Protein AF-A0A9K3LHH1-F1 (afdb_monomer)

Structure (mmCIF, N/CA/C/O backbone):
data_AF-A0A9K3LHH1-F1
#
_entry.id   AF-A0A9K3LHH1-F1
#
loop_
_atom_site.group_PDB
_atom_site.id
_atom_site.type_symbol
_atom_site.label_atom_id
_atom_site.label_alt_id
_atom_site.label_comp_id
_atom_site.label_asym_id
_atom_site.label_entity_id
_atom_site.label_seq_id
_atom_site.pdbx_PDB_ins_code
_atom_site.Cartn_x
_atom_site.Cartn_y
_atom_site.Cartn_z
_atom_site.occupancy
_atom_site.B_iso_or_equiv
_atom_site.auth_seq_id
_atom_site.auth_comp_id
_atom_site.auth_asym_id
_atom_site.auth_atom_id
_atom_site.pdbx_PDB_model_num
ATOM 1 N N . MET A 1 1 ? -24.740 -32.382 49.258 1.00 34.12 1 MET A N 1
ATOM 2 C CA . MET A 1 1 ? -23.497 -32.294 48.461 1.00 34.12 1 MET A CA 1
ATOM 3 C C . MET A 1 1 ? -23.592 -31.069 47.563 1.00 34.12 1 MET A C 1
ATOM 5 O O . MET A 1 1 ? -24.236 -31.135 46.529 1.00 34.12 1 MET A O 1
ATOM 9 N N . SER A 1 2 ? -23.042 -29.937 48.001 1.00 34.00 2 SER A N 1
ATOM 10 C CA . SER A 1 2 ? -23.038 -28.674 47.251 1.00 34.00 2 SER A CA 1
ATOM 11 C C . SER A 1 2 ? -21.610 -28.423 46.774 1.00 34.00 2 SER A C 1
ATOM 13 O O . SER A 1 2 ? -20.732 -28.138 47.587 1.00 34.00 2 SER A O 1
ATOM 15 N N . LYS A 1 3 ? -21.348 -28.623 45.477 1.00 35.81 3 LYS A N 1
ATOM 16 C CA . LYS A 1 3 ? -20.077 -28.242 44.851 1.00 35.81 3 LYS A CA 1
ATOM 17 C C . LYS A 1 3 ? -20.238 -26.858 44.228 1.00 35.81 3 LYS A C 1
ATOM 19 O O . LYS A 1 3 ? -20.809 -26.705 43.157 1.00 35.81 3 LYS A O 1
ATOM 24 N N . LEU A 1 4 ? -19.778 -25.881 45.002 1.00 36.31 4 LEU A N 1
ATOM 25 C CA . LEU A 1 4 ? -19.003 -24.703 44.614 1.00 36.31 4 LEU A CA 1
ATOM 26 C C . LEU A 1 4 ? -18.898 -24.395 43.105 1.00 36.31 4 LEU A C 1
ATOM 28 O O . LEU A 1 4 ? -18.193 -25.069 42.361 1.00 36.31 4 LEU A O 1
ATOM 32 N N . THR A 1 5 ? -19.557 -23.289 42.748 1.00 43.41 5 THR A N 1
ATOM 33 C CA . THR A 1 5 ? -19.045 -22.140 41.975 1.00 43.41 5 THR A CA 1
ATOM 34 C C . THR A 1 5 ? -18.305 -22.412 40.663 1.00 43.41 5 THR A C 1
ATOM 36 O O . THR A 1 5 ? -17.118 -22.734 40.645 1.00 43.41 5 THR A O 1
ATOM 39 N N . ASN A 1 6 ? -19.002 -22.100 39.566 1.00 42.69 6 ASN A N 1
ATOM 40 C CA . ASN A 1 6 ? -18.440 -21.831 38.246 1.00 42.69 6 ASN A CA 1
ATOM 41 C C . ASN A 1 6 ? -17.373 -20.730 38.337 1.00 42.69 6 ASN A C 1
ATOM 43 O O . ASN A 1 6 ? -17.689 -19.550 38.495 1.00 42.69 6 ASN A O 1
ATOM 47 N N . TRP A 1 7 ? -16.108 -21.123 38.231 1.00 38.81 7 TRP A N 1
ATOM 48 C CA . TRP A 1 7 ? -14.991 -20.206 38.054 1.00 38.81 7 TRP A CA 1
ATOM 49 C C . TRP A 1 7 ? -14.976 -19.779 36.582 1.00 38.81 7 TRP A C 1
ATOM 51 O O . TRP A 1 7 ? -14.472 -20.498 35.721 1.00 38.81 7 TRP A O 1
ATOM 61 N N . LEU A 1 8 ? -15.600 -18.641 36.273 1.00 42.00 8 LEU A N 1
ATOM 62 C CA . LEU A 1 8 ? -15.416 -17.989 34.978 1.00 42.00 8 LEU A CA 1
ATOM 63 C C . LEU A 1 8 ? -13.962 -17.522 34.903 1.00 42.00 8 LEU A C 1
ATOM 65 O O . LEU A 1 8 ? -13.481 -16.814 35.791 1.00 42.00 8 LEU A O 1
ATOM 69 N N . GLY A 1 9 ? -13.249 -17.961 33.867 1.00 38.31 9 GLY A N 1
ATOM 70 C CA . GLY A 1 9 ? -11.864 -17.573 33.650 1.00 38.31 9 GLY A CA 1
ATOM 71 C C . GLY A 1 9 ? -11.742 -16.054 33.544 1.00 38.31 9 GLY A C 1
ATOM 72 O O . GLY A 1 9 ? -12.638 -15.363 33.063 1.00 38.31 9 GLY A O 1
ATOM 73 N N . THR A 1 10 ? -10.598 -15.516 33.956 1.00 45.31 10 THR A N 1
ATOM 74 C CA . THR A 1 10 ? -10.300 -14.073 33.971 1.00 45.31 10 THR A CA 1
ATOM 75 C C . THR A 1 10 ? -10.509 -13.400 32.602 1.00 45.31 10 THR A C 1
ATOM 77 O O . THR A 1 10 ? -10.779 -12.203 32.531 1.00 45.31 10 THR A O 1
ATOM 80 N N . GLY A 1 11 ? -10.439 -14.176 31.511 1.00 45.00 11 GLY A N 1
ATOM 81 C CA . GLY A 1 11 ? -10.719 -13.720 30.147 1.00 45.00 11 GLY A CA 1
ATOM 82 C C . GLY A 1 11 ? -12.204 -13.498 29.824 1.00 45.00 11 GLY A C 1
ATOM 83 O O . GLY A 1 11 ? -12.510 -12.645 28.990 1.00 45.00 11 GLY A O 1
ATOM 84 N N . ASP A 1 12 ? -13.126 -14.194 30.494 1.00 45.50 12 ASP A N 1
ATOM 85 C CA . ASP A 1 12 ? -14.569 -14.062 30.247 1.00 45.50 12 ASP A CA 1
ATOM 86 C C . ASP A 1 12 ? -15.140 -12.802 30.915 1.00 45.50 12 ASP A C 1
ATOM 88 O O . ASP A 1 12 ? -15.986 -12.122 30.336 1.00 45.50 12 ASP A O 1
ATOM 92 N N . TYR A 1 13 ? -14.592 -12.399 32.069 1.00 51.41 13 TYR A N 1
ATOM 93 C CA . TYR A 1 13 ? -14.949 -11.142 32.743 1.00 51.41 13 TYR A CA 1
ATOM 94 C C . TYR A 1 13 ? -14.649 -9.904 31.877 1.00 51.41 13 TYR A C 1
ATOM 96 O O . TYR A 1 13 ? -15.456 -8.976 31.798 1.00 51.41 13 TYR A O 1
ATOM 104 N N . GLN A 1 14 ? -13.512 -9.897 31.170 1.00 54.34 14 GLN A N 1
ATOM 105 C CA . GLN A 1 14 ? -13.131 -8.805 30.262 1.00 54.34 14 GLN A CA 1
ATOM 106 C C . GLN A 1 14 ? -13.960 -8.756 28.970 1.00 54.34 14 GLN A C 1
ATOM 108 O O . GLN A 1 14 ? -14.084 -7.688 28.378 1.00 54.34 14 GLN A O 1
ATOM 113 N N . ARG A 1 15 ? -14.526 -9.882 28.514 1.00 51.25 15 ARG A N 1
ATOM 114 C CA . ARG A 1 15 ? -15.400 -9.916 27.326 1.00 51.25 15 ARG A CA 1
ATOM 115 C C . ARG A 1 15 ? -16.843 -9.523 27.632 1.00 51.25 15 ARG A C 1
ATOM 117 O O . ARG A 1 15 ? -17.506 -8.975 26.758 1.00 51.25 15 ARG A O 1
ATOM 124 N N . LEU A 1 16 ? -17.318 -9.815 28.842 1.00 53.50 16 LEU A N 1
ATOM 125 C CA . LEU A 1 16 ? -18.702 -9.581 29.273 1.00 53.50 16 LEU A CA 1
ATOM 126 C C . LEU A 1 16 ? -18.928 -8.196 29.900 1.00 53.50 16 LEU A C 1
ATOM 128 O O . LEU A 1 16 ? -20.073 -7.787 30.082 1.00 53.50 16 LEU A O 1
ATOM 132 N N . SER A 1 17 ? -17.867 -7.462 30.240 1.00 53.44 17 SER A N 1
ATOM 133 C CA . SER A 1 17 ? -17.992 -6.140 30.854 1.00 53.44 17 SER A CA 1
ATOM 134 C C . SER A 1 17 ? -18.311 -5.060 29.810 1.00 53.44 17 SER A C 1
ATOM 136 O O . SER A 1 17 ? -17.492 -4.714 28.964 1.00 53.44 17 SER A O 1
ATOM 138 N N . LEU A 1 18 ? -19.499 -4.458 29.934 1.00 53.03 18 LEU A N 1
ATOM 139 C CA . LEU A 1 18 ? -19.986 -3.283 29.185 1.00 53.03 18 LEU A CA 1
ATOM 140 C C . LEU A 1 18 ? -19.189 -1.982 29.461 1.00 53.03 18 LEU A C 1
ATOM 142 O O . LEU A 1 18 ? -19.569 -0.906 29.008 1.00 53.03 18 LEU A O 1
ATOM 146 N N . HIS A 1 19 ? -18.067 -2.057 30.179 1.00 54.44 19 HIS A N 1
ATOM 147 C CA . HIS A 1 19 ? -17.250 -0.920 30.616 1.00 54.44 19 HIS A CA 1
ATOM 148 C C . HIS A 1 19 ? -16.225 -0.469 29.569 1.00 54.44 19 HIS A C 1
ATOM 150 O O . HIS A 1 19 ? -15.074 -0.205 29.911 1.00 54.44 19 HIS A O 1
ATOM 156 N N . LYS A 1 20 ? -16.599 -0.371 28.288 1.00 54.72 20 LYS A N 1
ATOM 157 C CA . LYS A 1 20 ? -15.662 0.173 27.285 1.00 54.72 20 LYS A CA 1
ATOM 158 C C . LYS A 1 20 ? -15.265 1.626 27.585 1.00 54.72 20 LYS A C 1
ATOM 160 O O . LYS A 1 20 ? -14.127 2.002 27.311 1.00 54.72 20 LYS A O 1
ATOM 165 N N . ASP A 1 21 ? -16.163 2.374 28.234 1.00 55.84 21 ASP A N 1
ATOM 166 C CA . ASP A 1 21 ? -16.013 3.818 28.452 1.00 55.84 21 ASP A CA 1
ATOM 167 C C . ASP A 1 21 ? -15.997 4.239 29.932 1.00 55.84 21 ASP A C 1
ATOM 169 O O . ASP A 1 21 ? -15.794 5.412 30.237 1.00 55.84 21 ASP A O 1
ATOM 173 N N . THR A 1 22 ? -16.188 3.312 30.882 1.00 61.66 22 THR A N 1
ATOM 174 C CA . THR A 1 22 ? -16.083 3.639 32.314 1.00 61.66 22 THR A CA 1
ATOM 175 C C . THR A 1 22 ? -14.615 3.577 32.743 1.00 61.66 22 THR A C 1
ATOM 177 O O . THR A 1 22 ? -14.007 2.508 32.637 1.00 61.66 22 THR A O 1
ATOM 180 N N . PRO A 1 23 ? -14.020 4.670 33.256 1.00 62.97 23 PRO A N 1
ATOM 181 C CA . PRO A 1 23 ? -12.651 4.638 33.753 1.00 62.97 23 PRO A CA 1
ATOM 182 C C . PRO A 1 23 ? -12.511 3.588 34.856 1.00 62.97 23 PRO A C 1
ATOM 184 O O . PRO A 1 23 ? -13.339 3.525 35.766 1.00 62.97 23 PRO A O 1
ATOM 187 N N . ALA A 1 24 ? -11.448 2.781 34.799 1.00 66.00 24 ALA A N 1
ATOM 188 C CA . ALA A 1 24 ? -11.187 1.785 35.832 1.00 66.00 24 ALA A CA 1
ATOM 189 C C . ALA A 1 24 ? -11.158 2.447 37.229 1.00 66.00 24 ALA A C 1
ATOM 191 O O . ALA A 1 24 ? -10.571 3.533 37.381 1.00 66.00 24 ALA A O 1
ATOM 192 N N . PRO A 1 25 ? -11.764 1.827 38.258 1.00 69.94 25 PRO A N 1
ATOM 193 C CA . PRO A 1 25 ? -11.784 2.387 39.605 1.00 69.94 25 PRO A CA 1
ATOM 194 C C . PRO A 1 25 ? -10.357 2.572 40.140 1.00 69.94 25 PRO A C 1
ATOM 196 O O . PRO A 1 25 ? -9.430 1.848 39.772 1.00 69.94 25 PRO A O 1
ATOM 199 N N . THR A 1 26 ? -10.143 3.604 40.959 1.00 69.00 26 THR A N 1
ATOM 200 C CA . THR A 1 26 ? -8.865 3.775 41.669 1.00 69.00 26 THR A CA 1
ATOM 201 C C . THR A 1 26 ? -8.823 2.737 42.779 1.00 69.00 26 THR A C 1
ATOM 203 O O . THR A 1 26 ? -9.718 2.720 43.617 1.00 69.00 26 THR A O 1
ATOM 206 N N . ILE A 1 27 ? -7.818 1.863 42.770 1.00 75.75 27 ILE A N 1
ATOM 207 C CA . ILE A 1 27 ? -7.609 0.915 43.865 1.00 75.75 27 ILE A CA 1
ATOM 208 C C . ILE A 1 27 ? -6.86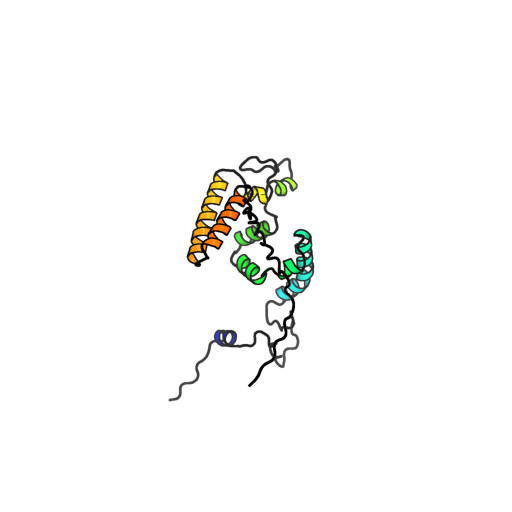2 1.660 44.969 1.00 75.75 27 ILE A C 1
ATOM 210 O O . ILE A 1 27 ? -5.826 2.281 44.717 1.00 75.75 27 ILE A O 1
ATOM 214 N N . GLU A 1 28 ? -7.404 1.612 46.180 1.00 75.44 28 GLU A N 1
ATOM 215 C CA . GLU A 1 28 ? -6.797 2.206 47.365 1.00 75.44 28 GLU A CA 1
ATOM 216 C C . GLU A 1 28 ? -5.417 1.565 47.613 1.00 75.44 28 GLU A C 1
ATOM 218 O O . GLU A 1 28 ? -5.284 0.342 47.628 1.00 75.44 28 GLU A O 1
ATOM 223 N N . GLY A 1 29 ? -4.368 2.390 47.707 1.00 76.69 29 GLY A N 1
ATOM 224 C CA . GLY A 1 29 ? -2.968 1.945 47.813 1.00 76.69 29 GLY A CA 1
ATOM 225 C C . GLY A 1 29 ? -2.118 2.124 46.547 1.00 76.69 29 GLY A C 1
ATOM 226 O O . GLY A 1 29 ? -0.898 1.988 46.615 1.00 76.69 29 GLY A O 1
ATOM 227 N N . ILE A 1 30 ? -2.706 2.485 45.399 1.00 76.81 30 ILE A N 1
ATOM 228 C CA . ILE A 1 30 ? -1.915 2.882 44.225 1.00 76.81 30 ILE A CA 1
ATOM 229 C C . ILE A 1 30 ? -1.579 4.375 44.308 1.00 76.81 30 ILE A C 1
ATOM 231 O O . ILE A 1 30 ? -2.449 5.236 44.207 1.00 76.81 30 ILE A O 1
ATOM 235 N N . HIS A 1 31 ? -0.291 4.683 44.459 1.00 78.88 31 HIS A N 1
ATOM 236 C CA . HIS A 1 31 ? 0.190 6.059 44.616 1.00 78.88 31 HIS A CA 1
ATOM 237 C C . HIS A 1 31 ? 0.357 6.822 43.294 1.00 78.88 31 HIS A C 1
ATOM 239 O O . HIS A 1 31 ? 0.401 8.051 43.299 1.00 78.88 31 HIS A O 1
ATOM 245 N N . CYS A 1 32 ? 0.462 6.129 42.157 1.00 83.38 32 CYS A N 1
ATOM 246 C CA . CYS A 1 32 ? 0.610 6.769 40.853 1.00 83.38 32 CYS A CA 1
ATOM 247 C C . CYS A 1 32 ? -0.088 5.985 39.736 1.00 83.38 32 CYS A C 1
ATOM 249 O O . CYS A 1 32 ? -0.051 4.757 39.682 1.00 83.38 32 CYS A O 1
ATOM 251 N N . HIS A 1 33 ? -0.710 6.718 38.813 1.00 84.75 33 HIS A N 1
ATOM 252 C CA . HIS A 1 33 ? -1.375 6.169 37.636 1.00 84.75 33 HIS A CA 1
ATOM 253 C C . HIS A 1 33 ? -1.013 6.988 36.399 1.00 84.75 33 HIS A C 1
ATOM 255 O O . HIS A 1 33 ? -0.973 8.217 36.458 1.00 84.75 33 HIS A O 1
ATOM 261 N N . LEU A 1 34 ? -0.808 6.315 35.265 1.00 86.25 34 LEU A N 1
ATOM 262 C CA . LEU A 1 34 ? -0.740 6.978 33.966 1.00 86.25 34 LEU A CA 1
ATOM 263 C C . LEU A 1 34 ? -2.149 7.084 33.378 1.00 86.25 34 LEU A C 1
ATOM 265 O O . LEU A 1 34 ? -2.839 6.073 33.234 1.00 86.25 34 LEU A O 1
ATOM 269 N N . ILE A 1 35 ? -2.546 8.299 33.006 1.00 85.81 35 ILE A N 1
ATOM 270 C CA . ILE A 1 35 ? -3.792 8.571 32.286 1.00 85.81 35 ILE A CA 1
ATOM 271 C C . ILE A 1 35 ? -3.436 8.900 30.833 1.00 85.81 35 ILE A C 1
ATOM 273 O O . ILE A 1 35 ? -2.594 9.759 30.580 1.00 85.81 35 ILE A O 1
ATOM 277 N N . TYR A 1 36 ? -4.062 8.208 29.884 1.00 82.94 36 TYR A N 1
ATOM 278 C CA . TYR A 1 36 ? -3.911 8.418 28.443 1.00 82.94 36 TYR A CA 1
ATOM 279 C C . TYR A 1 36 ? -5.302 8.420 27.804 1.00 82.94 36 TYR A C 1
ATOM 281 O O . TYR A 1 36 ? -6.087 7.514 28.070 1.00 82.94 36 TYR A O 1
ATOM 289 N N . ASP A 1 37 ? -5.621 9.454 27.020 1.00 77.81 37 ASP A N 1
ATOM 290 C CA . ASP A 1 37 ? -6.952 9.676 26.424 1.00 77.81 37 ASP A CA 1
ATOM 291 C C . ASP A 1 37 ? -8.112 9.521 27.429 1.00 77.81 37 ASP A C 1
ATOM 293 O O . ASP A 1 37 ? -9.129 8.888 27.167 1.00 77.81 37 ASP A O 1
ATOM 297 N N . GLY A 1 38 ? -7.936 10.076 28.634 1.00 81.50 38 GLY A N 1
ATOM 298 C CA . GLY A 1 38 ? -8.944 10.030 29.701 1.00 81.50 38 GLY A CA 1
ATOM 299 C C . GLY A 1 38 ? -9.094 8.669 30.393 1.00 81.50 38 GLY A C 1
ATOM 300 O O . GLY A 1 38 ? -9.861 8.559 31.348 1.00 81.50 38 GLY A O 1
ATOM 301 N N . GLN A 1 39 ? -8.337 7.649 29.980 1.00 82.00 39 GLN A N 1
ATOM 302 C CA . GLN A 1 39 ? -8.376 6.312 30.568 1.00 82.00 39 GLN A CA 1
ATOM 303 C C . GLN A 1 39 ? -7.102 5.987 31.352 1.00 82.00 39 GLN A C 1
ATOM 305 O O . GLN A 1 39 ? -5.990 6.372 30.986 1.00 82.00 39 GLN A O 1
ATOM 310 N N . LYS A 1 40 ? -7.258 5.243 32.452 1.00 85.31 40 LYS A N 1
ATOM 311 C CA . LYS A 1 40 ? -6.123 4.721 33.220 1.00 85.31 40 LYS A CA 1
ATOM 312 C C . LYS A 1 40 ? -5.487 3.562 32.469 1.00 85.31 40 LYS A C 1
ATOM 314 O O . LYS A 1 40 ? -6.153 2.587 32.129 1.00 85.31 40 LYS A O 1
ATOM 319 N N . VAL A 1 41 ? -4.180 3.646 32.270 1.00 84.94 41 VAL A N 1
ATOM 320 C CA . VAL A 1 41 ? -3.399 2.619 31.587 1.00 84.94 41 VAL A CA 1
ATOM 321 C C . VAL A 1 41 ? -2.669 1.770 32.622 1.00 84.94 41 VAL A C 1
ATOM 323 O O . VAL A 1 41 ? -1.900 2.293 33.420 1.00 84.94 41 VAL A O 1
ATOM 326 N N . ALA A 1 42 ? -2.889 0.453 32.592 1.00 83.75 42 ALA A N 1
ATOM 327 C CA . ALA A 1 42 ? -2.236 -0.494 33.504 1.00 83.75 42 ALA A CA 1
ATOM 328 C C . ALA A 1 42 ? -0.943 -1.114 32.934 1.00 83.75 42 ALA A C 1
ATOM 330 O O . ALA A 1 42 ? -0.183 -1.754 33.657 1.00 83.75 42 ALA A O 1
ATOM 331 N N . SER A 1 43 ? -0.682 -0.979 31.628 1.00 83.56 43 SER A N 1
ATOM 332 C CA . SER A 1 43 ? 0.466 -1.614 30.966 1.00 83.56 43 SER A CA 1
ATOM 333 C C . SER A 1 43 ? 0.952 -0.823 29.750 1.00 83.56 43 SER A C 1
ATOM 335 O O . SER A 1 43 ? 0.309 0.117 29.304 1.00 83.56 43 SER A O 1
ATOM 337 N N . LYS A 1 44 ? 2.110 -1.190 29.183 1.00 86.44 44 LYS A N 1
ATOM 338 C CA . LYS A 1 44 ? 2.672 -0.546 27.975 1.00 86.44 44 LYS A CA 1
ATOM 339 C C . LYS A 1 44 ? 2.891 0.974 28.112 1.00 86.44 44 LYS A C 1
ATOM 341 O O . LYS A 1 44 ? 2.932 1.676 27.105 1.00 86.44 44 LYS A O 1
ATOM 346 N N . HIS A 1 45 ? 3.130 1.473 29.329 1.00 90.00 45 HIS A N 1
ATOM 347 C CA . HIS A 1 45 ? 3.351 2.895 29.639 1.00 90.00 45 HIS A CA 1
ATOM 348 C C . HIS A 1 45 ? 4.304 3.595 28.656 1.00 90.00 45 HIS A C 1
ATOM 350 O O . HIS A 1 45 ? 3.994 4.652 28.117 1.00 90.00 45 HIS A O 1
ATOM 356 N N . ARG A 1 46 ? 5.441 2.959 28.336 1.00 91.19 46 ARG A N 1
ATOM 357 C CA . ARG A 1 46 ? 6.436 3.497 27.394 1.00 91.19 46 ARG A CA 1
ATOM 358 C C . ARG A 1 46 ? 5.872 3.729 25.989 1.00 91.19 46 ARG A C 1
ATOM 360 O O . ARG A 1 46 ? 6.270 4.692 25.341 1.00 91.19 46 ARG A O 1
ATOM 367 N N . LYS A 1 47 ? 4.984 2.851 25.510 1.00 88.12 47 LYS A N 1
ATOM 368 C CA . LYS A 1 47 ? 4.310 3.012 24.215 1.00 88.12 47 LYS A CA 1
ATOM 369 C C . LYS A 1 47 ? 3.363 4.207 24.272 1.00 88.12 47 LYS A C 1
ATOM 371 O O . LYS A 1 47 ? 3.532 5.108 23.469 1.00 88.12 47 LYS A O 1
ATOM 376 N N . HIS A 1 48 ? 2.486 4.272 25.274 1.00 88.62 48 HIS A N 1
ATOM 377 C CA . HIS A 1 48 ? 1.553 5.394 25.434 1.00 88.62 48 HIS A CA 1
ATOM 378 C C . HIS A 1 48 ? 2.265 6.749 25.528 1.00 88.62 48 HIS A C 1
ATOM 380 O O . HIS A 1 48 ? 1.863 7.693 24.859 1.00 88.62 48 HIS A O 1
ATOM 386 N N . ILE A 1 49 ? 3.366 6.838 26.282 1.00 90.62 49 ILE A N 1
ATOM 387 C CA . ILE A 1 49 ? 4.160 8.073 26.391 1.00 90.62 49 ILE A CA 1
ATOM 388 C C . ILE A 1 49 ? 4.751 8.476 25.032 1.00 90.62 49 ILE A C 1
ATOM 390 O O . ILE A 1 49 ? 4.674 9.641 24.644 1.00 90.62 49 ILE A O 1
ATOM 394 N N . ARG A 1 50 ? 5.342 7.526 24.296 1.00 90.44 50 ARG A N 1
ATOM 395 C CA . ARG A 1 50 ? 5.920 7.791 22.967 1.00 90.44 50 ARG A CA 1
ATOM 396 C C . ARG A 1 50 ? 4.855 8.201 21.962 1.00 90.44 50 ARG A C 1
ATOM 398 O O . ARG A 1 50 ? 5.046 9.186 21.256 1.00 90.44 50 ARG A O 1
ATOM 405 N N . ASP A 1 51 ? 3.753 7.461 21.927 1.00 87.12 51 ASP A N 1
ATOM 406 C CA . ASP A 1 51 ? 2.640 7.727 21.030 1.00 87.12 51 ASP A CA 1
ATOM 407 C C . ASP A 1 51 ? 2.085 9.122 21.335 1.00 87.12 51 ASP A C 1
ATOM 409 O O . ASP A 1 51 ? 2.026 9.953 20.436 1.00 87.12 51 ASP A O 1
ATOM 413 N N . HIS A 1 52 ? 1.802 9.451 22.599 1.00 87.25 52 HIS A N 1
ATOM 414 C CA . HIS A 1 52 ? 1.312 10.780 22.980 1.00 87.25 52 HIS A CA 1
ATOM 415 C C . HIS A 1 52 ? 2.259 11.906 22.544 1.00 87.25 52 HIS A C 1
ATOM 417 O O . HIS A 1 52 ? 1.825 12.889 21.945 1.00 87.25 52 HIS A O 1
ATOM 423 N N . ARG A 1 53 ? 3.565 11.738 22.793 1.00 90.19 53 ARG A N 1
ATOM 424 C CA . ARG A 1 53 ? 4.577 12.744 22.453 1.00 90.19 53 ARG A CA 1
ATOM 425 C C . ARG A 1 53 ? 4.662 13.001 20.949 1.00 90.19 53 ARG A C 1
ATOM 427 O O . ARG A 1 53 ? 4.769 14.151 20.543 1.00 90.19 53 ARG A O 1
ATOM 434 N N . HIS A 1 54 ? 4.633 11.951 20.130 1.00 89.50 54 HIS A N 1
ATOM 435 C CA . HIS A 1 54 ? 4.945 12.060 18.701 1.00 89.50 54 HIS A CA 1
ATOM 436 C C . HIS A 1 54 ? 3.716 12.100 17.788 1.00 89.50 54 HIS A C 1
ATOM 438 O O . HIS A 1 54 ? 3.831 12.528 16.642 1.00 89.50 54 HIS A O 1
ATOM 444 N N . THR A 1 55 ? 2.532 11.700 18.261 1.00 88.25 55 THR A N 1
ATOM 445 C CA . THR A 1 55 ? 1.337 11.573 17.406 1.00 88.25 55 THR A CA 1
ATOM 446 C C . THR A 1 55 ? 0.956 12.893 16.743 1.00 88.25 55 THR A C 1
ATOM 448 O O . THR A 1 55 ? 0.639 12.907 15.556 1.00 88.25 55 THR A O 1
ATOM 451 N N . LYS A 1 56 ? 1.003 14.017 17.470 1.00 90.00 56 LYS A N 1
ATOM 452 C CA . LYS A 1 56 ? 0.631 15.330 16.916 1.00 90.00 56 LYS A CA 1
ATOM 453 C C . LYS A 1 56 ? 1.568 15.756 15.781 1.00 90.00 56 LYS A C 1
ATOM 455 O O . LYS A 1 56 ? 1.104 16.180 14.720 1.00 90.00 56 LYS A O 1
ATOM 460 N N . GLU A 1 57 ? 2.872 15.618 15.994 1.00 92.88 57 GLU A N 1
ATOM 461 C CA . GLU A 1 57 ? 3.901 15.947 15.003 1.00 92.88 57 GLU A CA 1
ATOM 462 C C . GLU A 1 57 ? 3.798 15.022 13.787 1.00 92.88 57 GLU A C 1
ATOM 464 O O . GLU A 1 57 ? 3.775 15.492 12.651 1.00 92.88 57 GLU A O 1
ATOM 469 N N . LEU A 1 58 ? 3.628 13.716 14.018 1.00 90.50 58 LEU A N 1
ATOM 470 C CA . LEU A 1 58 ? 3.499 12.721 12.959 1.00 90.50 58 LEU A CA 1
ATOM 471 C C . LEU A 1 58 ? 2.255 12.958 12.093 1.00 90.50 58 LEU A C 1
ATOM 473 O O . LEU A 1 58 ? 2.359 12.961 10.868 1.00 90.50 58 LEU A O 1
ATOM 477 N N . LYS A 1 59 ? 1.091 13.215 12.706 1.00 91.50 59 LYS A N 1
ATOM 478 C CA . LYS A 1 59 ? -0.140 13.562 11.975 1.00 91.50 59 LYS A CA 1
ATOM 479 C C . LYS A 1 59 ? 0.060 14.817 11.127 1.00 91.50 59 LYS A C 1
ATOM 481 O O . LYS A 1 59 ? -0.365 14.857 9.977 1.00 91.50 59 LYS A O 1
ATOM 486 N N . THR A 1 60 ? 0.732 15.829 11.675 1.00 93.62 60 THR A N 1
ATOM 487 C CA . THR A 1 60 ? 1.035 17.074 10.952 1.00 93.62 60 THR A CA 1
ATOM 488 C C . THR A 1 60 ? 1.928 16.806 9.741 1.00 93.62 60 THR A C 1
ATOM 490 O O . THR A 1 60 ? 1.596 17.228 8.636 1.00 93.62 60 THR A O 1
ATOM 493 N N . TYR A 1 61 ? 3.003 16.037 9.924 1.00 92.75 61 TYR A N 1
ATOM 494 C CA . TYR A 1 61 ? 3.904 15.647 8.842 1.00 92.75 61 TYR A CA 1
ATOM 495 C C . TYR A 1 61 ? 3.190 14.855 7.739 1.00 92.75 61 TYR A C 1
ATOM 497 O O . TYR A 1 61 ? 3.358 15.159 6.558 1.00 92.75 61 TYR A O 1
ATOM 505 N N . ILE A 1 62 ? 2.367 13.862 8.100 1.00 91.00 62 ILE A N 1
ATOM 506 C CA . ILE A 1 62 ? 1.638 13.044 7.119 1.00 91.00 62 ILE A CA 1
ATOM 507 C C . ILE A 1 62 ? 0.684 13.919 6.305 1.00 91.00 62 ILE A C 1
ATOM 509 O O . ILE A 1 62 ? 0.706 13.832 5.079 1.00 91.00 62 ILE A O 1
ATOM 513 N N . LYS A 1 63 ? -0.091 14.801 6.950 1.00 93.06 63 LYS A N 1
ATOM 514 C CA . LYS A 1 63 ? -0.995 15.733 6.254 1.00 93.06 63 LYS A CA 1
ATOM 515 C C . LYS A 1 63 ? -0.243 16.653 5.295 1.00 93.06 63 LYS A C 1
ATOM 517 O O . LYS A 1 63 ? -0.644 16.783 4.147 1.00 93.06 63 LYS A O 1
ATOM 522 N N . GLN A 1 64 ? 0.885 17.223 5.724 1.00 93.56 64 GLN A N 1
ATOM 523 C CA . GLN A 1 64 ? 1.717 18.074 4.866 1.00 93.56 64 GLN A CA 1
ATOM 524 C C . GLN A 1 64 ? 2.267 17.312 3.655 1.00 93.56 64 GLN A C 1
ATOM 526 O O . GLN A 1 64 ? 2.208 17.804 2.532 1.00 93.56 64 GLN A O 1
ATOM 531 N N . LYS A 1 65 ? 2.772 16.092 3.867 1.00 90.69 65 LYS A N 1
ATOM 532 C CA . LYS A 1 65 ? 3.351 15.264 2.803 1.00 90.69 65 LYS A CA 1
ATOM 533 C C . LYS A 1 65 ? 2.311 14.782 1.790 1.00 90.69 65 LYS A C 1
ATOM 535 O O . LYS A 1 65 ? 2.614 14.695 0.607 1.00 90.69 65 LYS A O 1
ATOM 540 N N . THR A 1 66 ? 1.120 14.425 2.263 1.00 89.69 66 THR A N 1
ATOM 541 C CA . THR A 1 66 ? 0.026 13.884 1.436 1.00 89.69 66 THR A CA 1
ATOM 542 C C . THR A 1 66 ? -0.907 14.963 0.892 1.00 89.69 66 THR A C 1
ATOM 544 O O . THR A 1 66 ? -1.744 14.656 0.053 1.00 89.69 66 THR A O 1
ATOM 547 N N . GLN A 1 67 ? -0.763 16.209 1.357 1.00 93.94 67 GLN A N 1
ATOM 548 C CA . GLN A 1 67 ? -1.648 17.337 1.045 1.00 93.94 67 GLN A CA 1
ATOM 549 C C . GLN A 1 67 ? -3.118 17.079 1.425 1.00 93.94 67 GLN A C 1
ATOM 551 O O . GLN A 1 67 ? -4.036 17.652 0.843 1.00 93.94 67 GLN A O 1
ATOM 556 N N . MET A 1 68 ? -3.356 16.218 2.419 1.00 92.12 68 MET A N 1
ATOM 557 C CA . MET A 1 68 ? -4.701 15.895 2.890 1.00 92.12 68 MET A CA 1
ATOM 558 C C . MET A 1 68 ? -5.257 16.982 3.812 1.00 92.12 68 MET A C 1
ATOM 560 O O . MET A 1 68 ? -4.552 17.502 4.682 1.00 92.12 68 MET A O 1
ATOM 564 N N . SER A 1 69 ? -6.549 17.280 3.659 1.00 95.38 69 SER A N 1
ATOM 565 C CA . SER A 1 69 ? -7.290 18.128 4.595 1.00 95.38 69 SER A CA 1
ATOM 566 C C . SER A 1 69 ? -7.523 17.411 5.930 1.00 95.38 69 SER A C 1
ATOM 568 O O . SER A 1 69 ? -7.446 16.183 6.012 1.00 95.38 69 SER A O 1
ATOM 570 N N . GLU A 1 70 ? -7.846 18.165 6.986 1.00 93.50 70 GLU A N 1
ATOM 571 C CA . GLU A 1 70 ? -8.189 17.567 8.286 1.00 93.50 70 GLU A CA 1
ATOM 572 C C . GLU A 1 70 ? -9.390 16.626 8.171 1.00 93.50 70 GLU A C 1
ATOM 574 O O . GLU A 1 70 ? -9.369 15.536 8.733 1.00 93.50 70 GLU A O 1
ATOM 579 N N . ALA A 1 71 ? -10.403 17.028 7.397 1.00 94.88 71 ALA A N 1
ATOM 580 C CA . ALA A 1 71 ? -11.603 16.233 7.173 1.00 94.88 71 ALA A CA 1
ATOM 581 C C . ALA A 1 71 ? -11.272 14.905 6.480 1.00 94.88 71 ALA A C 1
ATOM 583 O O . ALA A 1 71 ? -11.659 13.852 6.971 1.00 94.88 71 ALA A O 1
ATOM 584 N N . ALA A 1 72 ? -10.479 14.941 5.403 1.00 94.69 72 ALA A N 1
ATOM 585 C CA . ALA A 1 72 ? -10.065 13.727 4.702 1.00 94.69 72 ALA A CA 1
ATOM 586 C C . ALA A 1 72 ? -9.189 12.822 5.583 1.00 94.69 72 ALA A C 1
ATOM 588 O O . ALA A 1 72 ? -9.274 11.602 5.503 1.00 94.69 72 ALA A O 1
ATOM 589 N N . PHE A 1 73 ? -8.344 13.404 6.439 1.00 93.75 73 PHE A N 1
ATOM 590 C CA . PHE A 1 73 ? -7.520 12.633 7.369 1.00 93.75 73 PHE A CA 1
ATOM 591 C C . PHE A 1 73 ? -8.353 11.978 8.481 1.00 93.75 73 PHE A C 1
ATOM 593 O O . PHE A 1 73 ? -8.037 10.866 8.902 1.00 93.75 73 PHE A O 1
ATOM 600 N N . ALA A 1 74 ? -9.394 12.657 8.969 1.00 92.88 74 ALA A N 1
ATOM 601 C CA . ALA A 1 74 ? -10.301 12.141 9.992 1.00 92.88 74 ALA A CA 1
ATOM 602 C C . ALA A 1 74 ? -11.258 11.061 9.457 1.00 92.88 74 ALA A C 1
ATOM 604 O O . ALA A 1 74 ? -11.658 10.190 10.221 1.00 92.88 74 ALA A O 1
ATOM 605 N N . ASP A 1 75 ? -11.584 11.107 8.163 1.00 95.56 75 ASP A N 1
ATOM 606 C CA . ASP A 1 75 ? -12.450 10.134 7.484 1.00 95.56 75 ASP A CA 1
ATOM 607 C C . ASP A 1 75 ? -11.785 8.757 7.292 1.00 95.56 75 ASP A C 1
ATOM 609 O O . ASP A 1 75 ? -12.453 7.737 7.135 1.00 95.56 75 ASP A O 1
ATOM 613 N N . ILE A 1 76 ? -10.450 8.691 7.356 1.00 92.25 76 ILE A N 1
ATOM 614 C CA . ILE A 1 76 ? -9.725 7.420 7.269 1.00 92.25 76 ILE A CA 1
ATOM 615 C C . ILE A 1 76 ? -9.955 6.587 8.537 1.00 92.25 76 ILE A C 1
ATOM 617 O O . ILE A 1 76 ? -9.623 7.003 9.650 1.00 92.25 76 ILE A O 1
ATOM 621 N N . ASP A 1 77 ? -10.383 5.335 8.355 1.00 94.44 77 ASP A N 1
ATOM 622 C CA . ASP A 1 77 ? -10.377 4.325 9.416 1.00 94.44 77 ASP A CA 1
ATOM 623 C C . ASP A 1 77 ? -8.943 3.852 9.728 1.00 94.44 77 ASP A C 1
ATOM 625 O O . ASP A 1 77 ? -8.455 2.805 9.278 1.00 94.44 77 ASP A O 1
ATOM 629 N N . TRP A 1 78 ? -8.250 4.650 10.543 1.00 89.06 78 TRP A N 1
ATOM 630 C CA . TRP A 1 78 ? -6.896 4.360 11.011 1.00 89.06 78 TRP A CA 1
ATOM 631 C C . TRP A 1 78 ? -6.807 3.068 11.821 1.00 89.06 78 TRP A C 1
ATOM 633 O O . TRP A 1 78 ? -5.748 2.438 11.835 1.00 89.06 78 TRP A O 1
ATOM 643 N N . GLN A 1 79 ? -7.893 2.650 12.477 1.00 89.81 79 GLN A N 1
ATOM 644 C CA . GLN A 1 79 ? -7.897 1.439 13.289 1.00 89.81 79 GLN A CA 1
ATOM 645 C C . GLN A 1 79 ? -7.866 0.192 12.400 1.00 89.81 79 GLN A C 1
ATOM 647 O O . GLN A 1 79 ? -7.089 -0.734 12.652 1.00 89.81 79 GLN A O 1
ATOM 652 N N . SER A 1 80 ? -8.671 0.168 11.338 1.00 92.75 80 SER A N 1
ATOM 653 C CA . SER A 1 80 ? -8.634 -0.906 10.341 1.00 92.75 80 SER A CA 1
ATOM 654 C C . SER A 1 80 ? -7.317 -0.919 9.569 1.00 92.75 80 SER A C 1
ATOM 656 O O . SER A 1 80 ? -6.754 -1.994 9.333 1.00 92.75 80 SER A O 1
ATOM 658 N N . HIS A 1 81 ? -6.771 0.258 9.251 1.00 91.88 81 HIS A N 1
ATOM 659 C CA . HIS A 1 81 ? -5.440 0.375 8.659 1.00 91.88 81 HIS A CA 1
ATOM 660 C C . HIS A 1 81 ? -4.353 -0.212 9.578 1.00 91.88 81 HIS A C 1
ATOM 662 O O . HIS A 1 81 ? -3.579 -1.066 9.145 1.00 91.88 81 HIS A O 1
ATOM 668 N N . GLU A 1 82 ? -4.315 0.180 10.858 1.00 91.00 82 GLU A N 1
ATOM 669 C CA . GLU A 1 82 ? -3.355 -0.341 11.842 1.00 91.00 82 GLU A CA 1
ATOM 670 C C . GLU A 1 82 ? -3.442 -1.866 11.952 1.00 91.00 82 GLU A C 1
ATOM 672 O O . GLU A 1 82 ? -2.419 -2.551 11.895 1.00 91.00 82 GLU A O 1
ATOM 677 N N . ARG A 1 83 ? -4.656 -2.415 12.081 1.00 92.81 83 ARG A N 1
ATOM 678 C CA . ARG A 1 83 ? -4.861 -3.868 12.153 1.00 92.81 83 ARG A CA 1
ATOM 679 C C . ARG A 1 83 ? -4.303 -4.563 10.920 1.00 92.81 83 ARG A C 1
ATOM 681 O O . ARG A 1 83 ? -3.587 -5.546 11.071 1.00 92.81 83 ARG A O 1
ATOM 688 N N . SER A 1 84 ? -4.588 -4.031 9.734 1.00 92.62 84 SER A N 1
ATOM 689 C CA . SER A 1 84 ? -4.154 -4.606 8.459 1.00 92.62 84 SER A CA 1
ATOM 690 C C . SER A 1 84 ? -2.632 -4.595 8.313 1.00 92.62 84 SER A C 1
ATOM 692 O O . SER A 1 84 ? -2.041 -5.610 7.948 1.00 92.62 84 SER A O 1
ATOM 694 N N . VAL A 1 85 ? -1.977 -3.485 8.668 1.00 93.12 85 VAL A N 1
ATOM 695 C CA . VAL A 1 85 ? -0.509 -3.378 8.660 1.00 93.12 85 VAL A CA 1
ATOM 696 C C . VAL A 1 85 ? 0.116 -4.340 9.673 1.00 93.12 85 VAL A C 1
ATOM 698 O O . VAL A 1 85 ? 1.082 -5.032 9.356 1.00 93.12 85 VAL A O 1
ATOM 701 N N . ASN A 1 86 ? -0.469 -4.451 10.867 1.00 91.19 86 ASN A N 1
ATOM 702 C CA . ASN A 1 86 ? 0.048 -5.287 11.950 1.00 91.19 86 ASN A CA 1
ATOM 703 C C . ASN A 1 86 ? -0.094 -6.802 11.710 1.00 91.19 86 ASN A C 1
ATOM 705 O O . ASN A 1 86 ? 0.480 -7.580 12.483 1.00 91.19 86 ASN A O 1
ATOM 709 N N . ILE A 1 87 ? -0.829 -7.239 10.678 1.00 94.56 87 ILE A N 1
ATOM 710 C CA . ILE A 1 87 ? -0.863 -8.651 10.250 1.00 94.56 87 ILE A CA 1
ATOM 711 C C . ILE A 1 87 ? 0.533 -9.094 9.804 1.00 94.56 87 ILE A C 1
ATOM 713 O O . ILE A 1 87 ? 0.968 -10.201 10.125 1.00 94.56 87 ILE A O 1
ATOM 717 N N . PHE A 1 88 ? 1.260 -8.220 9.110 1.00 93.56 88 PHE A N 1
ATOM 718 C CA . PHE A 1 88 ? 2.601 -8.510 8.625 1.00 93.56 88 PHE A CA 1
ATOM 719 C C . PHE A 1 88 ? 3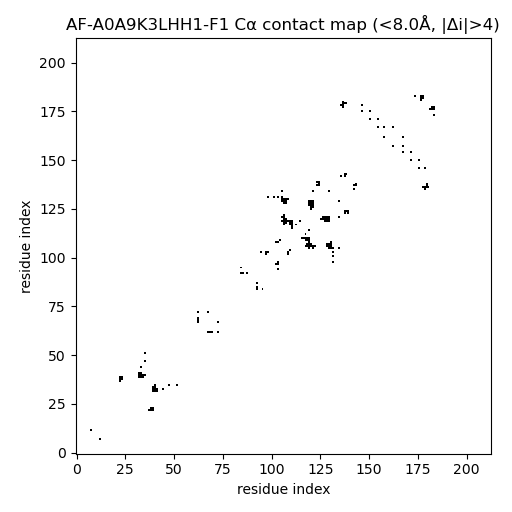.618 -8.440 9.768 1.00 93.56 88 PHE A C 1
ATOM 721 O O . PHE A 1 88 ? 3.545 -7.569 10.636 1.00 93.56 88 PHE A O 1
ATOM 728 N N . LYS A 1 89 ? 4.588 -9.358 9.760 1.00 92.44 89 LYS A N 1
ATOM 729 C CA . LYS A 1 89 ? 5.710 -9.402 10.710 1.00 92.44 89 LYS A CA 1
ATOM 730 C C . LYS A 1 89 ? 7.032 -9.218 9.973 1.00 92.44 89 LYS A C 1
ATOM 732 O O . LYS A 1 89 ? 7.087 -9.410 8.762 1.00 92.44 89 LYS A O 1
ATOM 737 N N . ASP A 1 90 ? 8.067 -8.812 10.701 1.00 93.25 90 ASP A N 1
ATOM 738 C CA . ASP A 1 90 ? 9.459 -8.756 10.238 1.00 93.25 90 ASP A CA 1
ATOM 739 C C . ASP A 1 90 ? 9.658 -8.031 8.890 1.00 93.25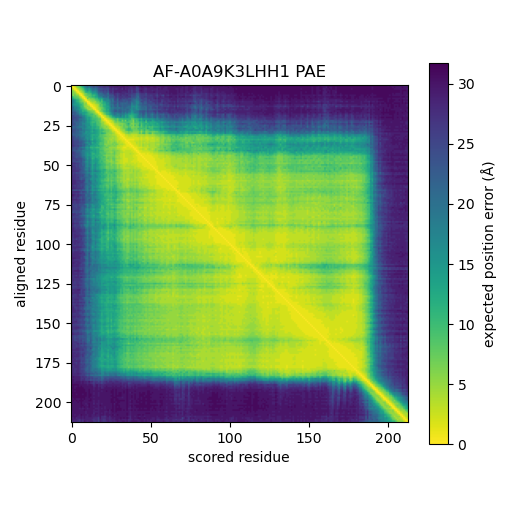 90 ASP A C 1
ATOM 741 O O . ASP A 1 90 ? 9.276 -6.868 8.729 1.00 93.25 90 ASP A O 1
ATOM 745 N N . GLY A 1 91 ? 10.277 -8.708 7.918 1.00 93.44 91 GLY A N 1
ATOM 746 C CA . GLY A 1 91 ? 10.606 -8.172 6.597 1.00 93.44 91 GLY A CA 1
ATOM 747 C C . GLY A 1 91 ? 9.396 -7.614 5.838 1.00 93.44 91 GLY A C 1
ATOM 748 O O . GLY A 1 91 ? 9.443 -6.446 5.447 1.00 93.44 91 GLY A O 1
ATOM 749 N N . PRO A 1 92 ? 8.303 -8.382 5.657 1.00 93.81 92 PRO A N 1
ATOM 750 C CA . PRO A 1 92 ? 7.075 -7.896 5.023 1.00 93.81 92 PRO A CA 1
ATOM 751 C C . PRO A 1 92 ? 6.511 -6.614 5.642 1.00 93.81 92 PRO A C 1
ATOM 753 O O . PRO A 1 92 ? 6.087 -5.719 4.914 1.00 93.81 92 PRO A O 1
ATOM 756 N N . HIS A 1 93 ? 6.559 -6.484 6.970 1.00 93.81 93 HIS A N 1
ATOM 757 C CA . HIS A 1 93 ? 6.113 -5.269 7.652 1.00 93.81 93 HIS A CA 1
ATOM 758 C C . HIS A 1 93 ? 6.998 -4.063 7.301 1.00 93.81 93 HIS A C 1
ATOM 760 O O . HIS A 1 93 ? 6.497 -2.991 6.963 1.00 93.81 93 HIS A O 1
ATOM 766 N N . ILE A 1 94 ? 8.325 -4.241 7.308 1.00 94.44 94 ILE A N 1
ATOM 767 C CA . ILE A 1 94 ? 9.276 -3.189 6.916 1.00 94.44 94 ILE A CA 1
ATOM 768 C C . ILE A 1 94 ? 9.078 -2.795 5.448 1.00 94.44 94 ILE A C 1
ATOM 770 O O . ILE A 1 94 ? 9.093 -1.606 5.126 1.00 94.44 94 ILE A O 1
ATOM 774 N N . PHE A 1 95 ? 8.895 -3.775 4.562 1.00 94.31 95 PHE A N 1
ATOM 775 C CA . PHE A 1 95 ? 8.623 -3.529 3.149 1.00 94.31 95 PHE A CA 1
ATOM 776 C C . PHE A 1 95 ? 7.340 -2.716 2.969 1.00 94.31 95 PHE A C 1
ATOM 778 O O . PHE A 1 95 ? 7.373 -1.690 2.294 1.00 94.31 95 PHE A O 1
ATOM 785 N N . LEU A 1 96 ? 6.246 -3.120 3.623 1.00 94.38 96 LEU A N 1
ATOM 786 C CA . LEU A 1 96 ? 4.963 -2.428 3.551 1.00 94.38 96 LEU A CA 1
ATOM 787 C C . LEU A 1 96 ? 5.073 -0.977 4.030 1.00 94.38 96 LEU A C 1
ATOM 789 O O . LEU A 1 96 ? 4.604 -0.075 3.346 1.00 94.38 96 LEU A O 1
ATOM 793 N N . LEU A 1 97 ? 5.746 -0.725 5.155 1.00 93.31 97 LEU A N 1
ATOM 794 C CA . LEU A 1 97 ? 5.951 0.640 5.648 1.00 93.31 97 LEU A CA 1
ATOM 795 C C . LEU A 1 97 ? 6.789 1.488 4.683 1.00 93.31 97 LEU A C 1
ATOM 797 O O . LEU A 1 97 ? 6.447 2.641 4.412 1.00 93.31 97 LEU A O 1
ATOM 801 N N . LYS A 1 98 ? 7.869 0.924 4.126 1.00 93.12 98 LYS A N 1
ATOM 802 C CA . LYS A 1 98 ? 8.667 1.609 3.099 1.00 93.12 98 LYS A CA 1
ATOM 803 C C . LYS A 1 98 ? 7.833 1.897 1.857 1.00 93.12 98 LYS A C 1
ATOM 805 O O . LYS A 1 98 ? 7.945 2.982 1.300 1.00 93.12 98 LYS A O 1
ATOM 810 N N . PHE A 1 99 ? 6.982 0.963 1.451 1.00 92.50 99 PHE A N 1
ATOM 811 C CA . PHE A 1 99 ? 6.078 1.129 0.325 1.00 92.50 99 PHE A CA 1
ATOM 812 C C . PHE A 1 99 ? 5.065 2.254 0.561 1.00 92.50 99 PHE A C 1
ATOM 814 O O . PHE A 1 99 ? 5.061 3.226 -0.193 1.00 92.50 99 PHE A O 1
ATOM 821 N N . LEU A 1 100 ? 4.295 2.191 1.652 1.00 90.19 100 LEU A N 1
ATOM 822 C CA . LEU A 1 100 ? 3.264 3.179 1.994 1.00 90.19 100 LEU A CA 1
ATOM 823 C C . LEU A 1 100 ? 3.820 4.602 2.114 1.00 90.19 100 LEU A C 1
ATOM 825 O O . LEU A 1 100 ? 3.152 5.571 1.765 1.00 90.19 100 LEU A O 1
ATOM 829 N N . HIS A 1 101 ? 5.058 4.748 2.588 1.00 88.50 101 HIS A N 1
ATOM 830 C CA . HIS A 1 101 ? 5.685 6.058 2.738 1.00 88.50 101 HIS A CA 1
ATOM 831 C C . HIS A 1 101 ? 6.530 6.497 1.533 1.00 88.50 101 HIS A C 1
ATOM 833 O O . HIS A 1 101 ? 7.093 7.596 1.579 1.00 88.50 101 HIS A O 1
ATOM 839 N N . GLY A 1 102 ? 6.601 5.706 0.456 1.00 88.88 102 GLY A N 1
ATOM 840 C CA . GLY A 1 102 ? 7.352 6.040 -0.760 1.00 88.88 102 GLY A CA 1
ATOM 841 C C . GLY A 1 102 ? 8.873 6.006 -0.574 1.00 88.88 102 GLY A C 1
ATOM 842 O O . GLY A 1 102 ? 9.587 6.828 -1.136 1.00 88.88 102 GLY A O 1
ATOM 843 N N . TRP A 1 103 ? 9.354 5.108 0.283 1.00 91.75 103 TRP A N 1
ATOM 844 C CA . TRP A 1 103 ? 10.757 4.903 0.666 1.00 91.75 103 TRP A CA 1
ATOM 845 C C . TRP A 1 103 ? 11.299 3.561 0.155 1.00 91.75 103 TRP A C 1
ATOM 847 O O . TRP A 1 103 ? 12.267 3.018 0.697 1.00 91.75 103 TRP A O 1
ATOM 857 N N . LEU A 1 104 ? 10.660 2.982 -0.865 1.00 94.19 104 LEU A N 1
ATOM 858 C CA . LEU A 1 104 ? 11.225 1.818 -1.533 1.00 94.19 104 LEU A CA 1
ATOM 859 C C . LEU A 1 104 ? 12.585 2.174 -2.146 1.00 94.19 104 LEU A C 1
ATOM 861 O O . LEU A 1 104 ? 12.745 3.283 -2.659 1.00 94.19 104 LEU A O 1
ATOM 865 N N . PRO A 1 105 ? 13.555 1.245 -2.127 1.00 93.19 105 PRO A N 1
ATOM 866 C CA . PRO A 1 105 ? 14.858 1.433 -2.754 1.00 93.19 105 PRO A CA 1
ATOM 867 C C . PRO A 1 105 ? 14.753 1.295 -4.285 1.00 93.19 105 PRO A C 1
ATOM 869 O O . PRO A 1 105 ? 15.369 0.417 -4.876 1.00 93.19 105 PRO A O 1
ATOM 872 N N . VAL A 1 106 ? 13.945 2.150 -4.913 1.00 95.56 106 VAL A N 1
ATOM 873 C CA . VAL A 1 106 ? 13.828 2.295 -6.373 1.00 95.56 106 VAL A CA 1
ATOM 874 C C . VAL A 1 106 ? 14.983 3.134 -6.921 1.00 95.56 106 VAL A C 1
ATOM 876 O O . VAL A 1 106 ? 15.568 3.927 -6.174 1.00 95.56 106 VAL A O 1
ATOM 879 N N . GLY A 1 107 ? 15.299 3.011 -8.212 1.00 95.12 107 GLY A N 1
ATOM 880 C CA . GLY A 1 107 ? 16.430 3.691 -8.859 1.00 95.12 107 GLY A CA 1
ATOM 881 C C . GLY A 1 107 ? 16.546 5.185 -8.525 1.00 95.12 107 GLY A C 1
ATOM 882 O O . GLY A 1 107 ? 17.617 5.665 -8.143 1.00 95.12 107 GLY A O 1
ATOM 883 N N . LYS A 1 108 ? 15.436 5.935 -8.531 1.00 95.06 108 LYS A N 1
ATOM 884 C CA . LYS A 1 108 ? 15.415 7.366 -8.163 1.00 95.06 108 LYS A CA 1
ATOM 885 C C . LYS A 1 108 ? 15.840 7.644 -6.717 1.00 95.06 108 LYS A C 1
ATOM 887 O O . LYS A 1 108 ? 16.399 8.704 -6.430 1.00 95.06 108 LYS A O 1
ATOM 892 N N . LEU A 1 109 ? 15.555 6.734 -5.785 1.00 94.56 109 LEU A N 1
ATOM 893 C CA . LEU A 1 109 ? 15.975 6.871 -4.389 1.00 94.56 109 LEU A CA 1
ATOM 894 C C . LEU A 1 109 ? 17.421 6.406 -4.207 1.00 94.56 109 LEU A C 1
ATOM 896 O O . LEU A 1 109 ? 18.198 7.091 -3.547 1.00 94.56 109 LEU A O 1
ATOM 900 N N . VAL A 1 110 ? 17.788 5.271 -4.805 1.00 95.06 110 VAL A N 1
ATOM 901 C CA . VAL A 1 110 ? 19.111 4.657 -4.616 1.00 95.06 110 VAL A CA 1
ATOM 902 C C . VAL A 1 110 ? 20.215 5.458 -5.309 1.00 95.06 110 VAL A C 1
ATOM 904 O O . VAL A 1 110 ? 21.313 5.577 -4.766 1.00 95.06 110 VAL A O 1
ATOM 907 N N . SER A 1 111 ? 19.922 6.102 -6.441 1.00 95.56 111 SER A N 1
ATOM 908 C CA . SER A 1 111 ? 20.876 6.983 -7.131 1.00 95.56 111 SER A CA 1
ATOM 909 C C . SER A 1 111 ? 21.372 8.146 -6.266 1.00 95.56 111 SER A C 1
ATOM 911 O O . SER A 1 111 ? 22.488 8.627 -6.461 1.00 95.56 111 SER A O 1
ATOM 913 N N . ARG A 1 112 ? 20.618 8.535 -5.226 1.00 94.06 112 ARG A N 1
ATOM 914 C CA . ARG A 1 112 ? 21.039 9.551 -4.246 1.00 94.06 112 ARG A CA 1
ATOM 915 C C . ARG A 1 112 ? 22.247 9.133 -3.409 1.00 94.06 112 ARG A C 1
ATOM 917 O O . ARG A 1 112 ? 22.945 10.004 -2.905 1.00 94.06 112 ARG A O 1
ATOM 924 N N . TYR A 1 113 ? 22.504 7.833 -3.251 1.00 93.69 113 TYR A N 1
ATOM 925 C CA . TYR A 1 113 ? 23.676 7.338 -2.518 1.00 93.69 113 TYR A CA 1
ATOM 926 C C . TYR A 1 113 ? 24.968 7.396 -3.346 1.00 93.69 113 TYR A C 1
ATOM 928 O O . TYR A 1 113 ? 26.053 7.250 -2.788 1.00 93.69 113 TYR A O 1
ATOM 936 N N . GLY A 1 114 ? 24.871 7.579 -4.666 1.00 93.56 114 GLY A N 1
ATOM 937 C CA . GLY A 1 114 ? 26.021 7.601 -5.564 1.00 93.56 114 GLY A CA 1
ATOM 938 C C . GLY A 1 114 ? 25.611 7.273 -7.001 1.00 93.56 114 GLY A C 1
ATOM 939 O O . GLY A 1 114 ? 25.585 6.091 -7.350 1.00 93.56 114 GLY A O 1
ATOM 940 N N . PRO A 1 115 ? 25.337 8.277 -7.854 1.00 90.19 115 PRO A N 1
ATOM 941 C CA . PRO A 1 115 ? 24.742 8.059 -9.176 1.00 90.19 115 PRO A CA 1
ATOM 942 C C . PRO A 1 115 ? 25.667 7.314 -10.147 1.00 90.19 115 PRO A C 1
ATOM 944 O O . PRO A 1 115 ? 25.189 6.629 -11.043 1.00 90.19 115 PRO A O 1
ATOM 947 N N . ALA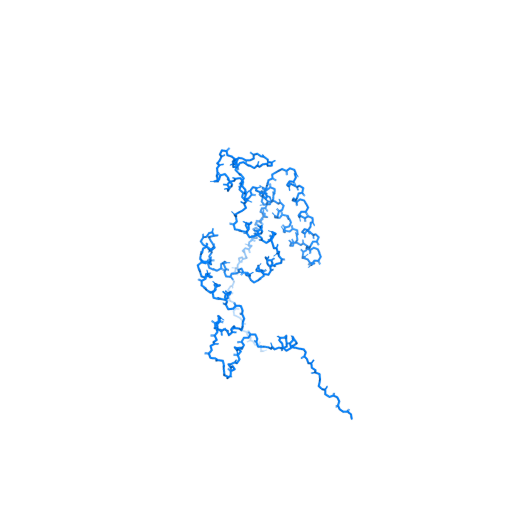 A 1 116 ? 26.987 7.389 -9.943 1.00 90.94 116 ALA A N 1
ATOM 948 C CA . ALA A 1 116 ? 27.962 6.639 -10.736 1.00 90.94 116 ALA A CA 1
ATOM 949 C C . ALA A 1 116 ? 27.883 5.119 -10.503 1.00 90.94 116 ALA A C 1
ATOM 951 O O . ALA A 1 116 ? 28.194 4.341 -11.397 1.00 90.94 116 ALA A O 1
ATOM 952 N N . LYS A 1 117 ? 27.480 4.694 -9.297 1.00 93.31 117 LYS A N 1
ATOM 953 C CA . LYS A 1 117 ? 27.365 3.278 -8.922 1.00 93.31 117 LYS A CA 1
ATOM 954 C C . LYS A 1 117 ? 25.933 2.761 -9.046 1.00 93.31 117 LYS A C 1
ATOM 956 O O . LYS A 1 117 ? 25.730 1.598 -9.376 1.00 93.31 117 LYS A O 1
ATOM 961 N N . TYR A 1 118 ? 24.956 3.610 -8.744 1.00 93.56 118 TYR A N 1
ATOM 962 C CA . TYR A 1 118 ? 23.544 3.255 -8.726 1.00 93.56 118 TYR A CA 1
ATOM 963 C C . TYR A 1 118 ? 22.786 4.145 -9.715 1.00 93.56 118 TYR A C 1
ATOM 965 O O . TYR A 1 118 ? 22.460 5.287 -9.374 1.00 93.56 118 TYR A O 1
ATOM 973 N N . PRO A 1 119 ? 22.523 3.668 -10.944 1.00 93.50 119 PRO A N 1
ATOM 974 C CA . PRO A 1 119 ? 21.777 4.450 -11.918 1.00 93.50 119 PRO A CA 1
ATOM 975 C C . PRO A 1 119 ? 20.336 4.679 -11.444 1.00 93.50 119 PRO A C 1
ATOM 977 O O . PRO A 1 119 ? 19.770 3.878 -10.701 1.00 93.50 119 PRO A O 1
ATOM 980 N N . SER A 1 120 ? 19.727 5.782 -11.891 1.00 96.06 120 SER A N 1
ATOM 981 C CA . SER A 1 120 ? 18.3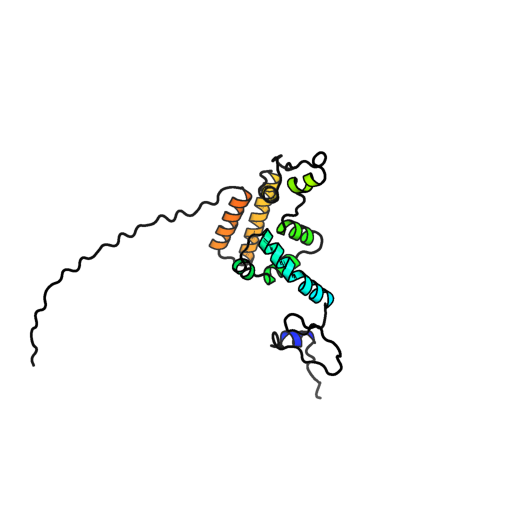10 6.055 -11.610 1.00 96.06 120 SER A CA 1
ATOM 982 C C . SER A 1 120 ? 17.357 5.184 -12.434 1.00 96.06 120 SER A C 1
ATOM 984 O O . SER A 1 120 ? 16.158 5.187 -12.146 1.00 96.06 120 SER A O 1
ATOM 986 N N . ALA A 1 121 ? 17.870 4.496 -13.454 1.00 96.75 121 ALA A N 1
ATOM 987 C CA . ALA A 1 121 ? 17.066 3.745 -14.400 1.00 96.75 121 ALA A CA 1
ATOM 988 C C . ALA A 1 121 ? 16.479 2.471 -13.782 1.00 96.75 121 ALA A C 1
ATOM 990 O O . ALA A 1 121 ? 17.056 1.888 -12.861 1.00 96.75 121 ALA A O 1
ATOM 991 N N . CYS A 1 122 ? 15.332 2.033 -14.299 1.00 95.81 122 CYS A N 1
ATOM 992 C CA . CYS A 1 122 ? 14.715 0.784 -13.880 1.00 95.81 122 CYS A CA 1
ATOM 993 C C . CYS A 1 122 ? 15.581 -0.401 -14.327 1.00 95.81 122 CYS A C 1
ATOM 995 O O . CYS A 1 122 ? 15.815 -0.551 -15.524 1.00 95.81 122 CYS A O 1
ATOM 997 N N . PRO A 1 123 ? 15.969 -1.315 -13.421 1.00 93.50 123 PRO A N 1
ATOM 998 C CA . PRO A 1 123 ? 16.784 -2.475 -13.780 1.00 93.50 123 PRO A CA 1
ATOM 999 C C . PRO A 1 123 ? 16.022 -3.523 -14.608 1.00 93.50 123 PRO A C 1
ATOM 1001 O O . PRO A 1 123 ? 16.600 -4.529 -15.002 1.00 93.50 123 PRO A O 1
ATOM 1004 N N . SER A 1 124 ? 14.707 -3.358 -14.794 1.00 94.31 124 SER A N 1
ATOM 1005 C CA . SER A 1 124 ? 13.857 -4.314 -15.510 1.00 94.31 124 SER A CA 1
ATOM 1006 C C . SER A 1 124 ? 13.496 -3.870 -16.929 1.00 94.31 124 SER A C 1
ATOM 1008 O O . SER A 1 124 ? 13.328 -4.725 -17.791 1.00 94.31 124 SER A O 1
ATOM 1010 N N . CYS A 1 125 ? 13.313 -2.575 -17.184 1.00 94.50 125 CYS A N 1
ATOM 1011 C CA . CYS A 1 125 ? 12.870 -2.083 -18.498 1.00 94.50 125 CYS A CA 1
ATOM 1012 C C . CYS A 1 125 ? 13.658 -0.871 -19.009 1.00 94.50 125 CYS A C 1
ATOM 1014 O O . CYS A 1 125 ? 13.257 -0.275 -20.002 1.00 94.50 125 CYS A O 1
ATOM 1016 N N . ASP A 1 126 ? 14.735 -0.495 -18.313 1.00 92.94 126 ASP A N 1
ATOM 1017 C CA . ASP A 1 126 ? 15.632 0.610 -18.661 1.00 92.94 126 ASP A CA 1
ATOM 1018 C C . ASP A 1 126 ? 14.981 2.005 -18.718 1.00 92.94 126 ASP A C 1
ATOM 1020 O O . ASP A 1 126 ? 15.609 2.965 -19.165 1.00 92.94 126 ASP A O 1
ATOM 1024 N N . GLU A 1 127 ? 13.756 2.160 -18.192 1.00 94.69 127 GLU A N 1
ATOM 1025 C CA . GLU A 1 127 ? 13.129 3.472 -17.995 1.00 94.69 127 GLU A CA 1
ATOM 1026 C C . GLU A 1 127 ? 14.095 4.397 -17.231 1.00 94.69 127 GLU A C 1
ATOM 1028 O O . GLU A 1 127 ? 14.525 4.019 -16.137 1.00 94.69 127 GLU A O 1
ATOM 1033 N N . PRO A 1 128 ? 14.424 5.607 -17.728 1.00 94.31 128 PRO A N 1
ATOM 1034 C CA . PRO A 1 128 ? 15.496 6.439 -17.171 1.00 94.31 128 PRO A CA 1
ATOM 1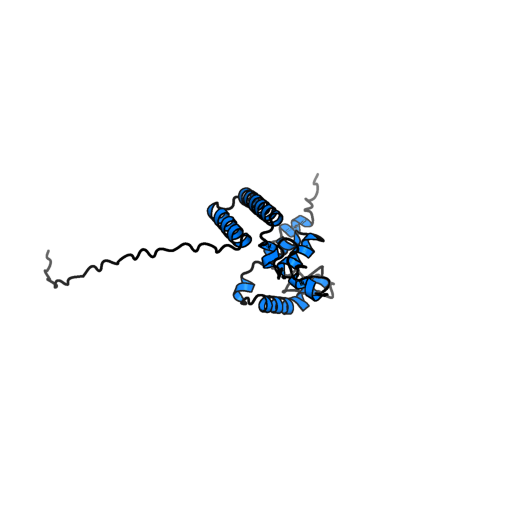035 C C . PRO A 1 128 ? 15.334 6.826 -15.695 1.00 94.31 128 PRO A C 1
ATOM 1037 O O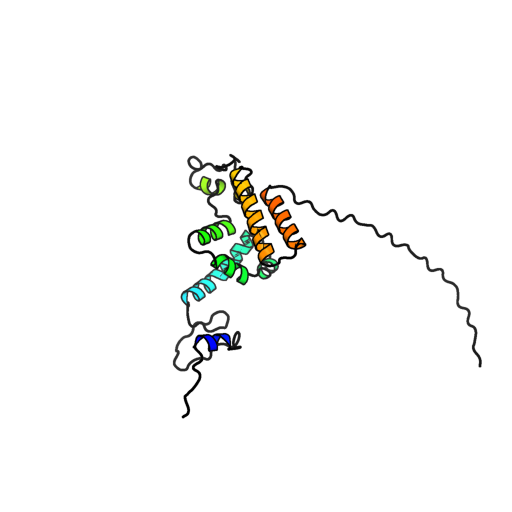 . PRO A 1 128 ? 16.324 7.100 -15.011 1.00 94.31 128 PRO A O 1
ATOM 1040 N N . SER A 1 129 ? 14.097 6.867 -15.191 1.00 94.12 129 SER A N 1
ATOM 1041 C CA . SER A 1 129 ? 13.807 7.192 -13.796 1.00 94.12 129 SER A CA 1
ATOM 1042 C C . SER A 1 129 ? 12.796 6.225 -13.190 1.00 94.12 129 SER A C 1
ATOM 1044 O O . SER A 1 129 ? 11.588 6.363 -13.361 1.00 94.12 129 SER A O 1
ATOM 1046 N N . GLU A 1 130 ? 13.297 5.264 -12.416 1.00 96.31 130 GLU A N 1
ATOM 1047 C CA . GLU A 1 130 ? 12.460 4.368 -11.627 1.00 96.31 130 GLU A CA 1
ATOM 1048 C C . GLU A 1 130 ? 12.009 5.058 -10.335 1.00 96.31 130 GLU A C 1
ATOM 1050 O O . GLU A 1 130 ? 12.782 5.214 -9.384 1.00 96.31 130 GLU A O 1
ATOM 1055 N N . ASP A 1 131 ? 10.742 5.459 -10.282 1.00 93.88 131 ASP A N 1
ATOM 1056 C CA . ASP A 1 131 ? 10.084 5.904 -9.058 1.00 93.88 131 ASP A CA 1
ATOM 1057 C C . ASP A 1 131 ? 9.102 4.852 -8.508 1.00 93.88 131 ASP A C 1
ATOM 1059 O O . ASP A 1 131 ? 8.919 3.772 -9.072 1.00 93.88 131 ASP A O 1
ATOM 1063 N N . SER A 1 132 ? 8.469 5.146 -7.368 1.00 91.62 132 SER A N 1
ATOM 1064 C CA . SER A 1 132 ? 7.524 4.222 -6.727 1.00 91.62 132 SER A CA 1
ATOM 1065 C C . SER A 1 132 ? 6.314 3.883 -7.605 1.00 91.62 132 SER A C 1
ATOM 1067 O O . SER A 1 132 ? 5.734 2.812 -7.435 1.00 91.62 132 SER A O 1
ATOM 1069 N N . LYS A 1 133 ? 5.916 4.779 -8.521 1.00 92.19 133 LY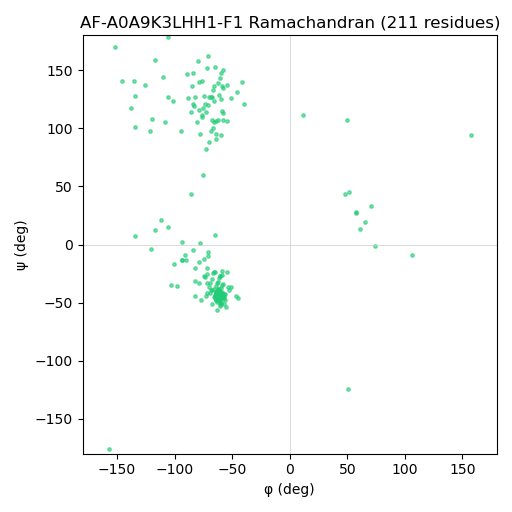S A N 1
ATOM 1070 C CA . LYS A 1 133 ? 4.810 4.534 -9.452 1.00 92.19 133 LYS A CA 1
ATOM 1071 C C . LYS A 1 133 ? 5.279 3.613 -10.572 1.00 92.19 133 LYS A C 1
ATOM 1073 O O . LYS A 1 133 ? 4.616 2.613 -10.838 1.00 92.19 133 LYS A O 1
ATOM 1078 N N . HIS A 1 134 ? 6.430 3.903 -11.178 1.00 94.44 134 HIS A N 1
ATOM 1079 C CA . HIS A 1 134 ? 7.036 3.044 -12.191 1.00 94.44 134 HIS A CA 1
ATOM 1080 C C . HIS A 1 134 ? 7.266 1.630 -11.655 1.00 94.44 134 HIS A C 1
ATOM 1082 O O . HIS A 1 134 ? 6.931 0.666 -12.328 1.00 94.44 134 HIS A O 1
ATOM 1088 N N . TYR A 1 135 ? 7.747 1.485 -10.417 1.00 93.38 135 TYR A N 1
ATOM 1089 C CA . TYR A 1 135 ? 7.954 0.175 -9.789 1.00 93.38 135 TYR A CA 1
ATOM 1090 C C . TYR A 1 135 ? 6.718 -0.743 -9.869 1.00 93.38 135 TYR A C 1
ATOM 1092 O O . TYR A 1 135 ? 6.862 -1.949 -10.069 1.00 93.38 135 TYR A O 1
ATOM 1100 N N . LEU A 1 136 ? 5.512 -0.174 -9.748 1.00 92.69 136 LEU A N 1
ATOM 1101 C CA . LEU A 1 136 ? 4.241 -0.901 -9.841 1.00 92.69 136 LEU A CA 1
ATOM 1102 C C . LEU A 1 136 ? 3.611 -0.915 -11.237 1.00 92.69 136 LEU A C 1
ATOM 1104 O O . LEU A 1 136 ? 2.672 -1.664 -11.455 1.00 92.69 136 LEU A O 1
ATOM 1108 N N . THR A 1 137 ? 4.082 -0.079 -12.158 1.00 94.50 137 THR A N 1
ATOM 1109 C CA . THR A 1 137 ? 3.525 0.058 -13.519 1.00 94.50 137 THR A CA 1
ATOM 1110 C C . THR A 1 137 ? 4.531 -0.336 -14.599 1.00 94.50 137 THR A C 1
ATOM 1112 O O . THR A 1 137 ? 4.344 -0.064 -15.781 1.00 94.50 137 THR A O 1
ATOM 1115 N N . CYS A 1 138 ? 5.624 -0.979 -14.187 1.00 95.00 138 CYS A N 1
ATOM 1116 C CA . CYS A 1 138 ? 6.728 -1.349 -15.052 1.00 95.00 138 CYS A CA 1
ATOM 1117 C C . CYS A 1 138 ? 6.242 -2.322 -16.143 1.00 95.00 138 CYS A C 1
ATOM 1119 O O . CYS A 1 138 ? 5.657 -3.357 -15.807 1.00 95.00 138 CYS A O 1
ATOM 1121 N N . PRO A 1 139 ? 6.525 -2.052 -17.432 1.00 93.94 139 PRO A N 1
ATOM 1122 C CA . PRO A 1 139 ? 6.052 -2.872 -18.549 1.00 93.94 139 PRO A CA 1
ATOM 1123 C C . PRO A 1 139 ? 6.851 -4.172 -18.743 1.00 93.94 139 PRO A C 1
ATOM 1125 O O . PRO A 1 139 ? 6.592 -4.921 -19.685 1.00 93.94 139 PRO A O 1
ATOM 1128 N N . ASN A 1 140 ? 7.845 -4.452 -17.891 1.00 95.56 140 ASN A N 1
ATOM 1129 C CA . ASN A 1 140 ? 8.650 -5.665 -18.005 1.00 95.56 140 ASN A CA 1
ATOM 1130 C C . ASN A 1 140 ? 7.757 -6.931 -17.924 1.00 95.56 140 ASN A C 1
ATOM 1132 O O . ASN A 1 140 ? 6.911 -7.019 -17.028 1.00 95.56 140 ASN A O 1
ATOM 1136 N N . PRO A 1 141 ? 7.966 -7.949 -18.785 1.00 94.94 141 PRO A N 1
ATOM 1137 C CA . PRO A 1 141 ? 7.129 -9.151 -18.820 1.00 94.94 141 PRO A CA 1
ATOM 1138 C C . PRO A 1 141 ? 6.979 -9.884 -17.478 1.00 94.94 141 PRO A C 1
ATOM 1140 O O . PRO A 1 141 ? 5.892 -10.367 -17.163 1.00 94.94 141 PRO A O 1
ATOM 1143 N N . GLU A 1 142 ? 8.027 -9.941 -16.652 1.00 93.62 142 GLU A N 1
ATOM 1144 C CA . GLU A 1 142 ? 7.967 -10.571 -15.325 1.00 93.62 142 GLU A CA 1
ATOM 1145 C C . GLU A 1 142 ? 7.104 -9.764 -14.345 1.00 93.62 142 GLU A C 1
ATOM 1147 O O . GLU A 1 142 ? 6.391 -10.333 -13.516 1.00 93.62 142 GLU A O 1
ATOM 1152 N N . ARG A 1 143 ? 7.094 -8.432 -14.475 1.00 92.62 143 ARG A N 1
ATOM 1153 C CA . ARG A 1 143 ? 6.205 -7.552 -13.699 1.00 92.62 143 ARG A CA 1
ATOM 1154 C C . ARG A 1 143 ? 4.754 -7.730 -14.133 1.00 92.62 143 ARG A C 1
ATOM 1156 O O . ARG A 1 143 ? 3.882 -7.885 -13.283 1.00 92.62 143 ARG A O 1
ATOM 1163 N N . CYS A 1 144 ? 4.506 -7.844 -15.436 1.00 92.62 144 CYS A N 1
ATOM 1164 C CA . CYS A 1 144 ? 3.182 -8.146 -15.978 1.00 92.62 144 CYS A CA 1
ATOM 1165 C C . CYS A 1 144 ? 2.646 -9.508 -15.501 1.00 92.62 144 CYS A C 1
ATOM 1167 O O . CYS A 1 144 ? 1.466 -9.616 -15.160 1.00 92.62 144 CYS A O 1
ATOM 1169 N N . LYS A 1 145 ? 3.500 -10.538 -15.393 1.00 94.81 145 LYS A N 1
ATOM 1170 C CA . LYS A 1 145 ? 3.118 -11.826 -14.780 1.00 94.81 145 LYS A CA 1
ATOM 1171 C C . LYS A 1 145 ? 2.678 -11.652 -13.326 1.00 94.81 145 LYS A C 1
ATOM 1173 O O . LYS A 1 145 ? 1.668 -12.225 -12.919 1.00 94.81 145 LYS A O 1
ATOM 1178 N N . TRP A 1 146 ? 3.394 -10.833 -12.554 1.00 94.62 146 TRP A N 1
ATOM 1179 C CA . TRP A 1 146 ? 2.990 -10.498 -11.189 1.00 94.62 146 TRP A CA 1
ATOM 1180 C C . TRP A 1 146 ? 1.655 -9.731 -11.147 1.00 94.62 146 TRP A C 1
ATOM 1182 O O . TRP A 1 146 ? 0.806 -10.072 -10.325 1.00 94.62 146 TRP A O 1
ATOM 1192 N N . HIS A 1 147 ? 1.405 -8.784 -12.064 1.00 94.31 147 HIS A N 1
ATOM 1193 C CA . HIS A 1 147 ? 0.105 -8.097 -12.180 1.00 94.31 147 HIS A CA 1
ATOM 1194 C C . HIS A 1 147 ? -1.047 -9.085 -12.403 1.00 94.31 147 HIS A C 1
ATOM 1196 O O . HIS A 1 147 ? -2.083 -8.998 -11.737 1.00 94.31 147 HIS A O 1
ATOM 1202 N N . ALA A 1 148 ? -0.860 -10.065 -13.292 1.00 93.75 148 ALA A N 1
ATOM 1203 C CA . ALA A 1 148 ? -1.857 -11.102 -13.551 1.00 93.75 148 ALA A CA 1
ATOM 1204 C C . ALA A 1 148 ? -2.102 -11.986 -12.314 1.00 93.75 148 ALA A C 1
ATOM 1206 O O . ALA A 1 148 ? -3.254 -12.252 -11.954 1.00 93.75 148 ALA A O 1
ATOM 1207 N N . ALA A 1 149 ? -1.035 -12.393 -11.619 1.00 95.94 149 ALA A N 1
ATOM 1208 C CA . ALA A 1 149 ? -1.131 -13.189 -10.396 1.00 95.94 149 ALA A CA 1
ATOM 1209 C C . ALA A 1 149 ? -1.827 -12.427 -9.253 1.00 95.94 149 ALA A C 1
ATOM 1211 O O . ALA A 1 149 ? -2.673 -12.996 -8.557 1.00 95.94 149 AL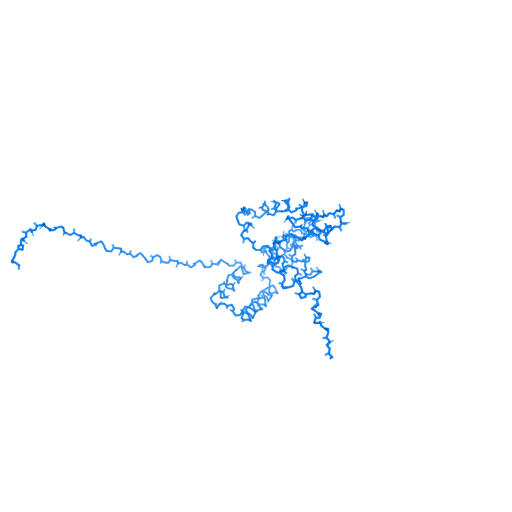A A O 1
ATOM 1212 N N . LEU A 1 150 ? -1.522 -11.135 -9.087 1.00 94.75 150 LEU A N 1
ATOM 1213 C CA . LEU A 1 150 ? -2.180 -10.245 -8.129 1.00 94.75 150 LEU A CA 1
ATOM 1214 C C . LEU A 1 150 ? -3.678 -10.137 -8.424 1.00 94.75 150 LEU A C 1
ATOM 1216 O O . LEU A 1 150 ? -4.490 -10.362 -7.531 1.00 94.75 150 LEU A O 1
ATOM 1220 N N . THR A 1 151 ? -4.035 -9.836 -9.673 1.00 94.75 151 THR A N 1
ATOM 1221 C CA . THR A 1 151 ? -5.431 -9.679 -10.116 1.00 94.75 151 THR A CA 1
ATOM 1222 C C . THR A 1 151 ? -6.226 -10.963 -9.877 1.00 94.75 151 THR A C 1
ATOM 1224 O O . THR A 1 151 ? -7.321 -10.924 -9.319 1.00 94.75 151 THR A O 1
ATOM 1227 N N . THR A 1 152 ? -5.638 -12.115 -10.209 1.00 96.38 152 THR A N 1
ATOM 1228 C CA . THR A 1 152 ? -6.243 -13.438 -9.985 1.00 96.38 152 THR A CA 1
ATOM 1229 C C . THR A 1 152 ? -6.439 -13.719 -8.494 1.00 96.38 152 THR A C 1
ATOM 1231 O O . THR A 1 152 ? -7.526 -14.102 -8.061 1.00 96.38 152 THR A O 1
ATOM 1234 N N . SER A 1 153 ? -5.411 -13.470 -7.678 1.00 96.25 153 SER A N 1
ATOM 1235 C CA . SER A 1 153 ? -5.470 -13.677 -6.225 1.00 96.25 153 SER A CA 1
ATOM 1236 C C . SER A 1 153 ? -6.511 -12.775 -5.562 1.00 96.25 153 SER A C 1
ATOM 1238 O O . SER A 1 153 ? -7.256 -13.218 -4.686 1.00 96.25 153 SER A O 1
ATOM 1240 N N . LEU A 1 154 ? -6.592 -11.517 -6.002 1.00 95.62 154 LEU A N 1
ATOM 1241 C CA . LEU A 1 154 ? -7.574 -10.554 -5.524 1.00 95.62 154 LEU A CA 1
ATOM 1242 C C . LEU A 1 154 ? -8.994 -10.980 -5.905 1.00 95.62 154 LEU A C 1
ATOM 1244 O O . LEU A 1 154 ? -9.874 -10.966 -5.048 1.00 95.62 154 LEU A O 1
ATOM 1248 N N . TRP A 1 155 ? -9.204 -11.445 -7.141 1.00 96.62 155 TRP A N 1
ATOM 1249 C CA . TRP A 1 155 ? -10.492 -11.980 -7.583 1.00 96.62 155 TRP A CA 1
ATOM 1250 C C . TRP A 1 155 ? -10.964 -13.139 -6.698 1.00 96.62 155 TRP A C 1
ATOM 1252 O O . TRP A 1 155 ? -12.069 -13.084 -6.154 1.00 96.62 155 TRP A O 1
ATOM 1262 N N . HIS A 1 156 ? -10.110 -14.145 -6.473 1.00 97.19 156 HIS A N 1
ATOM 1263 C CA . HIS A 1 156 ? -10.438 -15.274 -5.597 1.00 97.19 156 HIS A CA 1
ATOM 1264 C C . HIS A 1 156 ? -10.733 -14.822 -4.165 1.00 97.19 156 HIS A C 1
ATOM 1266 O O . HIS A 1 156 ? -11.684 -15.305 -3.547 1.00 97.19 156 HIS A O 1
ATOM 1272 N N . ARG A 1 157 ? -9.953 -13.871 -3.637 1.00 95.50 157 ARG A N 1
ATOM 1273 C CA . ARG A 1 157 ? -10.167 -13.347 -2.287 1.00 95.50 157 ARG A CA 1
ATOM 1274 C C . ARG A 1 157 ? -11.508 -12.630 -2.170 1.00 95.50 157 ARG A C 1
ATOM 1276 O O . ARG A 1 157 ? -12.251 -12.925 -1.238 1.00 95.50 157 ARG A O 1
ATOM 1283 N N . CYS A 1 158 ? -11.839 -11.741 -3.099 1.00 95.50 158 CYS A N 1
ATOM 1284 C CA . CYS A 1 158 ? -13.116 -11.029 -3.102 1.00 95.50 158 CYS A CA 1
ATOM 1285 C C . CYS A 1 158 ? -14.306 -11.984 -3.246 1.00 95.50 158 CYS A C 1
ATOM 1287 O O . CYS A 1 158 ? -15.304 -11.822 -2.548 1.00 95.50 158 CYS A O 1
ATOM 1289 N N . LYS A 1 159 ? -14.181 -13.032 -4.072 1.00 95.25 159 LYS A N 1
ATOM 1290 C CA . LYS A 1 159 ? -15.192 -14.096 -4.156 1.00 95.25 159 LYS A CA 1
ATOM 1291 C C . LYS A 1 159 ? -15.349 -14.868 -2.848 1.00 95.25 159 LYS A C 1
ATOM 1293 O O . LYS A 1 159 ? -16.471 -15.147 -2.452 1.00 95.25 159 LYS A O 1
ATOM 1298 N N . SER A 1 160 ? -14.253 -15.163 -2.147 1.00 96.69 160 SER A N 1
ATOM 1299 C CA . SER A 1 160 ? -14.304 -15.892 -0.869 1.00 96.69 160 SER A CA 1
ATOM 1300 C C . SER A 1 160 ? -15.007 -15.131 0.260 1.00 96.69 160 SER A C 1
ATOM 1302 O O . SER A 1 160 ? -15.489 -15.753 1.199 1.00 96.69 160 SER A O 1
ATOM 1304 N N . VAL A 1 161 ? -15.064 -13.798 0.172 1.00 95.38 161 VAL A N 1
ATOM 1305 C CA . VAL A 1 161 ? -15.745 -12.932 1.150 1.00 95.38 161 VAL A CA 1
ATOM 1306 C C . VAL A 1 161 ? -17.071 -12.382 0.615 1.00 95.38 161 VAL A C 1
ATOM 1308 O O . VAL A 1 161 ? -17.587 -11.422 1.173 1.00 95.38 161 VAL A O 1
ATOM 1311 N N . ASP A 1 162 ? -17.584 -12.965 -0.474 1.00 95.62 162 ASP A N 1
ATOM 1312 C CA . ASP A 1 162 ? -18.851 -12.604 -1.123 1.00 95.62 162 ASP A CA 1
ATOM 1313 C C . ASP A 1 162 ? -18.983 -11.101 -1.433 1.00 95.62 162 ASP A C 1
ATOM 1315 O O . ASP A 1 162 ? -19.985 -10.449 -1.153 1.00 95.62 162 ASP A O 1
ATOM 1319 N N . THR A 1 163 ? -17.917 -10.513 -1.989 1.00 95.56 163 THR A N 1
ATOM 1320 C CA . THR A 1 163 ? -17.965 -9.119 -2.452 1.00 95.56 163 THR A CA 1
ATOM 1321 C C . THR A 1 163 ? -18.943 -8.995 -3.618 1.00 95.56 163 THR A C 1
ATOM 1323 O O . THR A 1 163 ? -18.886 -9.799 -4.554 1.00 95.56 163 THR A O 1
ATOM 1326 N N . ASP A 1 164 ? -19.772 -7.947 -3.594 1.00 96.19 164 ASP A N 1
ATOM 1327 C CA . ASP A 1 164 ? -20.692 -7.613 -4.681 1.00 96.19 164 ASP A CA 1
ATOM 1328 C C . ASP A 1 164 ? -19.994 -7.681 -6.062 1.00 96.19 164 ASP A C 1
ATOM 1330 O O . ASP A 1 164 ? -18.899 -7.125 -6.233 1.00 96.19 164 ASP A O 1
ATOM 1334 N N . PRO A 1 165 ? -20.589 -8.360 -7.064 1.00 94.94 165 PRO A N 1
ATOM 1335 C CA . PRO A 1 165 ? -19.965 -8.531 -8.371 1.00 94.94 165 PRO A CA 1
ATOM 1336 C C . PRO A 1 165 ? -19.635 -7.222 -9.096 1.00 94.94 165 PRO A C 1
ATOM 1338 O O . PRO A 1 165 ? -18.613 -7.173 -9.785 1.00 94.94 165 PRO A O 1
ATOM 1341 N N . ALA A 1 166 ? -20.455 -6.175 -8.953 1.00 94.88 166 ALA A N 1
ATOM 1342 C CA . ALA A 1 166 ? -20.206 -4.890 -9.600 1.00 94.88 166 ALA A CA 1
ATOM 1343 C C . ALA A 1 166 ? -19.026 -4.164 -8.940 1.00 94.88 166 ALA A C 1
ATOM 1345 O O . ALA A 1 166 ? -18.151 -3.656 -9.645 1.00 94.88 166 ALA A O 1
ATOM 1346 N N . LEU A 1 167 ? -18.936 -4.196 -7.605 1.00 95.00 167 LEU A N 1
ATOM 1347 C CA . LEU A 1 167 ? -17.783 -3.664 -6.869 1.00 95.00 167 LEU A CA 1
ATOM 1348 C C . LEU A 1 167 ? -16.490 -4.414 -7.200 1.00 95.00 167 LEU A C 1
ATOM 1350 O O . LEU A 1 167 ? -15.455 -3.788 -7.430 1.00 95.00 167 LEU A O 1
ATOM 1354 N N . LEU A 1 168 ? -16.543 -5.747 -7.270 1.00 95.50 168 LEU A N 1
ATOM 1355 C CA . LEU A 1 168 ? -15.397 -6.565 -7.667 1.00 95.50 168 LEU A CA 1
ATOM 1356 C C . LEU A 1 168 ? -14.924 -6.215 -9.082 1.00 95.50 168 LEU A C 1
ATOM 1358 O O . LEU A 1 168 ? -13.727 -6.042 -9.312 1.00 95.50 168 LEU A O 1
ATOM 1362 N N . HIS A 1 169 ? -15.859 -6.098 -10.025 1.00 93.81 169 HIS A N 1
ATOM 1363 C CA . HIS A 1 169 ? -15.538 -5.731 -11.397 1.00 93.81 169 HIS A CA 1
ATOM 1364 C C . HIS A 1 169 ? -14.890 -4.344 -11.462 1.00 93.81 169 HIS A C 1
ATOM 1366 O O . HIS A 1 169 ? -13.829 -4.200 -12.064 1.00 93.81 169 HIS A O 1
ATOM 1372 N N . LEU A 1 170 ? -15.473 -3.348 -10.785 1.00 94.50 170 LEU A N 1
ATOM 1373 C CA . LEU A 1 170 ? -14.943 -1.985 -10.736 1.00 94.50 170 LEU A CA 1
ATOM 1374 C C . LEU A 1 170 ? -13.528 -1.936 -10.138 1.00 94.50 170 LEU A C 1
ATOM 1376 O O . LEU A 1 170 ? -12.649 -1.275 -10.691 1.00 94.50 170 LEU A O 1
ATOM 1380 N N . LEU A 1 171 ? -13.297 -2.667 -9.043 1.00 94.50 171 LEU A N 1
ATOM 1381 C CA . LEU A 1 171 ? -11.997 -2.758 -8.380 1.00 94.50 171 LEU A CA 1
ATOM 1382 C C . LEU A 1 171 ? -10.924 -3.331 -9.311 1.00 94.50 171 LEU A C 1
ATOM 1384 O O . LEU A 1 171 ? -9.865 -2.726 -9.473 1.00 94.50 171 LEU A O 1
ATOM 1388 N N . LEU A 1 172 ? -11.188 -4.490 -9.922 1.00 94.94 172 LEU A N 1
ATOM 1389 C CA . LEU A 1 172 ? -10.218 -5.152 -10.800 1.00 94.94 172 LEU A CA 1
ATOM 1390 C C . LEU A 1 172 ? -9.979 -4.354 -12.075 1.00 94.94 172 LEU A C 1
ATOM 1392 O O . LEU A 1 172 ? -8.842 -4.248 -12.526 1.00 94.94 172 LEU A O 1
ATOM 1396 N N . TRP A 1 173 ? -11.032 -3.766 -12.634 1.00 94.06 173 TRP A N 1
ATOM 1397 C CA . TRP A 1 173 ? -10.942 -2.939 -13.825 1.00 94.06 173 TRP A CA 1
ATOM 1398 C C . TRP A 1 173 ? -10.083 -1.691 -13.582 1.00 94.06 173 TRP A C 1
ATOM 1400 O O . TRP A 1 173 ? -9.126 -1.454 -14.322 1.00 94.06 173 TRP A O 1
ATOM 1410 N N . GLY A 1 174 ? -10.343 -0.949 -12.501 1.00 94.06 174 GLY A N 1
ATOM 1411 C CA . GLY A 1 174 ? -9.548 0.226 -12.137 1.00 94.06 174 GLY A CA 1
ATOM 1412 C C . GLY A 1 174 ? -8.097 -0.126 -11.803 1.00 94.06 174 GLY A C 1
ATOM 1413 O O . GLY A 1 174 ? -7.175 0.539 -12.277 1.00 94.06 174 GLY A O 1
ATOM 1414 N N . LEU A 1 175 ? -7.883 -1.208 -11.046 1.00 94.44 175 LEU A N 1
ATOM 1415 C CA . LEU A 1 175 ? -6.545 -1.698 -10.714 1.00 94.44 175 LEU A CA 1
ATOM 1416 C C . LEU A 1 175 ? -5.758 -2.073 -11.973 1.00 94.44 175 LEU A C 1
ATOM 1418 O O . LEU A 1 175 ? -4.599 -1.691 -12.102 1.00 94.44 175 LEU A O 1
ATOM 1422 N N . ASN A 1 176 ? -6.380 -2.792 -12.907 1.00 93.44 176 ASN A N 1
ATOM 1423 C CA . ASN A 1 176 ? -5.725 -3.221 -14.135 1.00 93.44 176 ASN A CA 1
ATOM 1424 C C . ASN A 1 176 ? -5.346 -2.025 -15.018 1.00 93.44 176 ASN A C 1
ATOM 1426 O O . ASN A 1 176 ? -4.208 -1.945 -15.476 1.00 93.44 176 ASN A O 1
ATOM 1430 N N . HIS A 1 177 ? -6.252 -1.056 -15.187 1.00 93.12 177 HIS A N 1
ATOM 1431 C CA . HIS A 1 177 ? -5.942 0.176 -15.914 1.00 93.12 177 HIS A CA 1
ATOM 1432 C C . HIS A 1 177 ? -4.760 0.923 -15.287 1.00 93.12 177 HIS A C 1
ATOM 1434 O O . HIS A 1 177 ? -3.828 1.315 -15.994 1.00 93.12 177 HIS A O 1
ATOM 1440 N N . TRP A 1 178 ? -4.762 1.047 -13.957 1.00 93.44 178 TRP A N 1
ATOM 1441 C CA . TRP A 1 178 ? -3.699 1.712 -13.213 1.00 93.44 178 TRP A CA 1
ATOM 1442 C C . TRP A 1 178 ? -2.349 0.992 -13.339 1.00 93.44 178 TRP A C 1
ATOM 1444 O O . TRP A 1 178 ? -1.355 1.644 -13.654 1.00 93.44 178 TRP A O 1
ATOM 1454 N N . LEU A 1 179 ? -2.312 -0.336 -13.161 1.00 93.81 179 LEU A N 1
ATOM 1455 C CA . LEU A 1 179 ? -1.095 -1.154 -13.288 1.00 93.81 179 LEU A CA 1
ATOM 1456 C C . LEU A 1 179 ? -0.514 -1.122 -14.706 1.00 93.81 179 LEU A C 1
ATOM 1458 O O . LEU A 1 179 ? 0.700 -1.172 -14.874 1.00 93.81 179 LEU A O 1
ATOM 1462 N N . GLN A 1 180 ? -1.366 -1.013 -15.726 1.00 90.44 180 GLN A N 1
ATOM 1463 C CA . GLN A 1 180 ? -0.938 -0.898 -17.122 1.00 90.44 180 GLN A CA 1
ATOM 1464 C C . GLN A 1 180 ? -0.584 0.540 -17.534 1.00 90.44 180 GLN A C 1
ATOM 1466 O O . GLN A 1 180 ? -0.172 0.765 -18.668 1.00 90.44 180 GLN A O 1
ATOM 1471 N N . GLY A 1 181 ? -0.776 1.529 -16.654 1.00 86.88 181 GLY A N 1
ATOM 1472 C CA . GLY A 1 181 ? -0.569 2.941 -16.988 1.00 86.88 181 GLY A CA 1
ATOM 1473 C C . GLY A 1 181 ? -1.541 3.474 -18.047 1.00 86.88 181 GLY A C 1
ATOM 1474 O O . GLY A 1 181 ? -1.268 4.495 -18.674 1.00 86.88 181 GLY A O 1
ATOM 1475 N N . THR A 1 182 ? -2.670 2.797 -18.251 1.00 88.88 182 THR A N 1
ATOM 1476 C CA . THR A 1 182 ? -3.692 3.207 -19.220 1.00 88.88 182 THR A CA 1
ATOM 1477 C C . THR A 1 182 ? -4.702 4.148 -18.559 1.00 88.88 182 THR A C 1
ATOM 1479 O O . THR A 1 182 ? -4.979 4.017 -17.361 1.00 88.88 182 THR A O 1
ATOM 1482 N N . PRO A 1 183 ? -5.257 5.127 -19.296 1.00 86.56 183 PRO A N 1
ATOM 1483 C CA . PRO A 1 183 ? -6.290 5.998 -18.752 1.00 86.56 183 PRO A CA 1
ATOM 1484 C C . PRO A 1 183 ? -7.516 5.164 -18.381 1.00 86.56 183 PRO A C 1
ATOM 1486 O O . PRO A 1 183 ? -7.895 4.268 -19.131 1.00 86.56 183 PRO A O 1
ATOM 1489 N N . ILE A 1 184 ? -8.128 5.470 -17.237 1.00 85.50 184 ILE A N 1
ATOM 1490 C CA . ILE A 1 184 ? -9.388 4.862 -16.804 1.00 85.50 184 ILE A CA 1
ATOM 1491 C C . ILE A 1 184 ? -10.516 5.494 -17.641 1.00 85.50 184 ILE A C 1
ATOM 1493 O O . ILE A 1 184 ? -10.702 6.709 -17.542 1.00 85.50 184 ILE A O 1
ATOM 1497 N N . PRO A 1 185 ? -11.262 4.729 -18.461 1.00 79.94 185 PRO A N 1
ATOM 1498 C CA . PRO A 1 185 ? -12.393 5.253 -19.224 1.00 79.94 185 PRO A CA 1
ATOM 1499 C C . PRO A 1 185 ? -13.453 5.884 -18.313 1.00 79.94 185 PRO A C 1
ATOM 1501 O O . PRO A 1 185 ? -14.119 5.196 -17.545 1.00 79.94 185 PRO A O 1
ATOM 1504 N N . THR A 1 186 ? -13.648 7.197 -18.379 1.00 76.81 186 THR A N 1
ATOM 1505 C CA . THR A 1 186 ? -14.749 7.835 -17.650 1.00 76.81 186 THR A CA 1
ATOM 1506 C C . THR A 1 186 ? -16.067 7.400 -18.292 1.00 76.81 186 THR A C 1
ATOM 1508 O O . THR A 1 186 ? -16.200 7.556 -19.509 1.00 76.81 186 THR A O 1
ATOM 1511 N N . PRO A 1 187 ? -17.049 6.870 -17.535 1.00 66.38 187 PRO A N 1
ATOM 1512 C CA . PRO A 1 187 ? -18.360 6.598 -18.103 1.00 66.38 187 PRO A CA 1
ATOM 1513 C C . PRO A 1 187 ? -18.915 7.917 -18.637 1.00 66.38 187 PRO A C 1
ATOM 1515 O O . PRO A 1 187 ? -19.110 8.875 -17.886 1.00 66.38 187 PRO A O 1
ATOM 1518 N N . THR A 1 188 ? -19.097 7.994 -19.953 1.00 57.25 188 THR A N 1
ATOM 1519 C CA . THR A 1 188 ? -19.748 9.131 -20.593 1.00 57.25 188 THR A CA 1
ATOM 1520 C C . THR A 1 188 ? -21.193 9.109 -20.126 1.00 57.25 188 THR A C 1
ATOM 1522 O O . THR A 1 188 ? -21.988 8.291 -20.579 1.00 57.25 188 THR A O 1
ATOM 1525 N N . VAL A 1 189 ? -21.524 9.951 -19.147 1.00 61.38 189 VAL A N 1
ATOM 1526 C CA . VAL A 1 189 ? -22.918 10.217 -18.804 1.00 61.38 189 VAL A CA 1
ATOM 1527 C C . VAL A 1 189 ? -23.457 11.024 -19.975 1.00 61.38 189 VAL A C 1
ATOM 1529 O O . VAL A 1 189 ? -23.326 12.246 -20.012 1.00 61.38 189 VAL A O 1
ATOM 1532 N N . GLU A 1 190 ? -23.965 10.336 -20.995 1.00 50.72 190 GLU A N 1
ATOM 1533 C CA . GLU A 1 190 ? -24.756 10.978 -22.032 1.00 50.72 190 GLU A CA 1
ATOM 1534 C C . GLU A 1 190 ? -25.931 11.647 -21.323 1.00 50.72 190 GLU A C 1
ATOM 1536 O O . GLU A 1 190 ? -26.818 10.990 -20.777 1.00 50.72 190 GLU A O 1
ATOM 1541 N N . ALA A 1 191 ? -25.886 12.975 -21.244 1.00 49.59 191 ALA A N 1
ATOM 1542 C CA . ALA A 1 191 ? -26.975 13.771 -20.726 1.00 49.59 191 ALA A CA 1
ATOM 1543 C C . ALA A 1 191 ? -28.171 13.588 -21.667 1.00 49.59 191 ALA A C 1
ATOM 1545 O O . ALA A 1 191 ? -28.332 14.327 -22.640 1.00 49.59 191 ALA A O 1
ATOM 1546 N N . THR A 1 192 ? -29.027 12.602 -21.389 1.00 43.28 192 THR A N 1
ATOM 1547 C CA . THR A 1 192 ? -30.388 12.573 -21.921 1.00 43.28 192 THR A CA 1
ATOM 1548 C C . THR A 1 192 ? -31.076 13.830 -21.420 1.00 43.28 192 THR A C 1
ATOM 1550 O O . THR A 1 192 ? -31.572 13.902 -20.294 1.00 43.28 192 THR A O 1
ATOM 1553 N N . THR A 1 193 ? -31.033 14.857 -22.262 1.00 40.44 193 THR A N 1
ATOM 1554 C CA . THR A 1 193 ? -31.733 16.116 -22.071 1.00 40.44 193 THR A CA 1
ATOM 1555 C C . THR A 1 193 ? -33.214 15.771 -22.113 1.00 40.44 193 THR A C 1
ATOM 1557 O O . THR A 1 193 ? -33.798 15.625 -23.182 1.00 40.44 193 THR A O 1
ATOM 1560 N N . THR A 1 194 ? -33.816 15.556 -20.944 1.00 43.12 194 THR A N 1
ATOM 1561 C CA . THR A 1 194 ? -35.268 15.440 -20.818 1.00 43.12 194 THR A CA 1
ATOM 1562 C C . THR A 1 194 ? -35.825 16.822 -21.121 1.00 43.12 194 THR A C 1
ATOM 1564 O O . THR A 1 194 ? -35.773 17.724 -20.286 1.00 43.12 194 THR A O 1
ATOM 1567 N N . THR A 1 195 ? -36.276 17.027 -22.357 1.00 40.84 195 THR A N 1
ATOM 1568 C CA . THR A 1 195 ? -36.975 18.242 -22.764 1.00 40.84 195 THR A CA 1
ATOM 1569 C C . THR A 1 195 ? -38.275 18.310 -21.969 1.00 40.84 195 THR A C 1
ATOM 1571 O O . THR A 1 195 ? -39.200 17.538 -22.204 1.00 40.84 195 THR A O 1
ATOM 1574 N N . ALA A 1 196 ? -38.335 19.206 -20.986 1.00 42.03 196 ALA A N 1
ATOM 1575 C CA . ALA A 1 196 ? -39.563 19.506 -20.271 1.00 42.03 196 ALA A CA 1
ATOM 1576 C C . ALA A 1 196 ? -40.555 20.153 -21.250 1.00 42.03 196 ALA A C 1
ATOM 1578 O O . ALA A 1 196 ? -40.404 21.314 -21.629 1.00 42.03 196 ALA A O 1
ATOM 1579 N N . THR A 1 197 ? -41.565 19.396 -21.679 1.00 42.06 197 THR A N 1
ATOM 1580 C CA . THR A 1 197 ? -42.729 19.930 -22.389 1.00 42.06 197 THR A CA 1
ATOM 1581 C C . THR A 1 197 ? -43.456 20.903 -21.462 1.00 42.06 197 THR A C 1
ATOM 1583 O O . THR A 1 197 ? -44.088 20.508 -20.484 1.00 42.06 197 THR A O 1
ATOM 1586 N N . THR A 1 198 ? -43.337 22.196 -21.754 1.00 41.06 198 THR A N 1
ATOM 1587 C CA . THR A 1 198 ? -44.087 23.260 -21.087 1.00 41.06 198 THR A CA 1
ATOM 1588 C C . THR A 1 198 ? -45.563 23.129 -21.462 1.00 41.06 198 THR A C 1
ATOM 1590 O O . THR A 1 198 ? -45.950 23.419 -22.590 1.00 41.06 198 THR A O 1
ATOM 1593 N N . ILE A 1 199 ? -46.394 22.672 -20.525 1.00 44.31 199 ILE A N 1
ATOM 1594 C CA . ILE A 1 199 ? -47.852 22.744 -20.653 1.00 44.31 199 ILE A CA 1
ATOM 1595 C C . ILE A 1 199 ? -48.252 24.194 -20.372 1.00 44.31 199 ILE A C 1
ATOM 1597 O O . ILE A 1 199 ? -48.110 24.684 -19.253 1.00 44.31 199 ILE A O 1
ATOM 1601 N N . SER A 1 200 ? -48.715 24.894 -21.404 1.00 37.81 200 SER A N 1
ATOM 1602 C CA . SER A 1 200 ? -49.286 26.234 -21.296 1.00 37.81 200 SER A CA 1
ATOM 1603 C C . SER A 1 200 ? -50.670 26.161 -20.645 1.00 37.81 200 SER A C 1
ATOM 1605 O O . SER A 1 200 ? -51.607 25.607 -21.215 1.00 37.81 200 SER A O 1
ATOM 1607 N N . THR A 1 201 ? -50.813 26.729 -19.451 1.00 38.25 201 THR A N 1
ATOM 1608 C CA . THR A 1 201 ? -52.101 26.941 -18.782 1.00 38.25 201 THR A CA 1
ATOM 1609 C C . THR A 1 201 ? -52.827 28.123 -19.427 1.00 38.25 201 THR A C 1
ATOM 1611 O O . THR A 1 201 ? -52.420 29.274 -19.274 1.00 38.25 201 THR A O 1
ATOM 1614 N N . SER A 1 202 ? -53.910 27.853 -20.161 1.00 41.00 202 SER A N 1
ATOM 1615 C CA . SER A 1 202 ? -54.847 28.879 -20.626 1.00 41.00 202 SER A CA 1
ATOM 1616 C C . SER A 1 202 ? -55.860 29.199 -19.524 1.00 41.00 202 SER A C 1
ATOM 1618 O O . SER A 1 202 ? -56.618 28.326 -19.099 1.00 41.00 202 SER A O 1
ATOM 1620 N N . ASN A 1 203 ? -55.885 30.455 -19.083 1.00 40.97 203 ASN A N 1
ATOM 1621 C CA . ASN A 1 203 ? -56.895 30.987 -18.171 1.00 40.97 203 ASN A CA 1
ATOM 1622 C C . ASN A 1 203 ? -58.269 31.029 -18.858 1.00 40.97 203 ASN A C 1
ATOM 1624 O O . ASN A 1 203 ? -58.378 31.553 -19.965 1.00 40.97 203 ASN A O 1
ATOM 1628 N N . ASN A 1 204 ? -59.313 30.547 -18.182 1.00 43.47 204 ASN A N 1
ATOM 1629 C CA . ASN A 1 204 ? -60.707 30.781 -18.565 1.00 43.47 204 ASN A CA 1
ATOM 1630 C C . ASN A 1 204 ? -61.459 31.370 -17.353 1.00 43.47 204 ASN A C 1
ATOM 1632 O O . ASN A 1 204 ? -61.203 30.925 -16.230 1.00 43.47 204 ASN A O 1
ATOM 1636 N N . PRO A 1 205 ? -62.322 32.388 -17.526 1.00 45.91 205 PRO A N 1
ATOM 1637 C CA . PRO A 1 205 ? -62.816 33.185 -16.417 1.00 45.91 205 PRO A CA 1
ATOM 1638 C C . PRO A 1 205 ? -64.013 32.555 -15.697 1.00 45.91 205 PRO A C 1
ATOM 1640 O O . PRO A 1 205 ? -64.881 31.902 -16.276 1.00 45.91 205 PRO A O 1
ATOM 1643 N N . THR A 1 206 ? -64.033 32.839 -14.399 1.00 41.28 206 THR A N 1
ATOM 1644 C CA . THR A 1 206 ? -65.060 32.581 -13.393 1.00 41.28 206 THR A CA 1
ATOM 1645 C C . THR A 1 206 ? -66.482 32.805 -13.903 1.00 41.28 206 THR A C 1
ATOM 1647 O O . THR A 1 206 ? -66.863 33.924 -14.242 1.00 41.28 206 THR A O 1
ATOM 1650 N N . THR A 1 207 ? -67.304 31.757 -13.859 1.00 42.38 207 THR A N 1
ATOM 1651 C CA . THR A 1 207 ? -68.766 31.874 -13.896 1.00 42.38 207 THR A CA 1
ATOM 1652 C C . THR A 1 207 ? -69.348 31.274 -12.623 1.00 42.38 207 THR A C 1
ATOM 1654 O O . THR A 1 207 ? -69.320 30.070 -12.386 1.00 42.38 207 THR A O 1
ATOM 1657 N N . THR A 1 208 ? -69.837 32.171 -11.775 1.00 46.38 208 THR A N 1
ATOM 1658 C CA . THR A 1 208 ? -70.613 31.911 -10.566 1.00 46.38 208 THR A CA 1
ATOM 1659 C C . THR A 1 208 ? -72.001 31.418 -10.961 1.00 46.38 208 THR A C 1
ATOM 1661 O O . THR A 1 208 ? -72.726 32.176 -11.600 1.00 46.38 208 THR A O 1
ATOM 1664 N N . VAL A 1 209 ? -72.415 30.211 -10.553 1.00 45.97 209 VAL A N 1
ATOM 1665 C CA . VAL A 1 209 ? -73.845 29.860 -10.501 1.00 45.97 209 VAL A CA 1
ATOM 1666 C C . VAL A 1 209 ? -74.178 29.078 -9.228 1.00 45.97 209 VAL A C 1
ATOM 1668 O O . VAL A 1 209 ? -73.679 27.994 -8.945 1.00 45.97 209 VAL A O 1
ATOM 1671 N N . THR A 1 210 ? -75.040 29.748 -8.480 1.00 42.69 210 THR A N 1
ATOM 1672 C CA . THR A 1 210 ? -75.824 29.484 -7.277 1.00 42.69 210 THR A CA 1
ATOM 1673 C C . THR A 1 210 ? -76.484 28.097 -7.186 1.00 42.69 210 THR A C 1
ATOM 1675 O O . THR A 1 210 ? -77.087 27.614 -8.139 1.00 42.69 210 THR A O 1
ATOM 1678 N N . ARG A 1 211 ? -76.453 27.519 -5.977 1.00 38.44 211 ARG A N 1
ATOM 1679 C CA . ARG A 1 211 ? -77.255 26.373 -5.498 1.00 38.44 211 ARG A CA 1
ATOM 1680 C C . ARG A 1 211 ? -78.622 26.871 -4.987 1.00 38.44 211 ARG A C 1
ATOM 1682 O O . ARG A 1 211 ? -78.629 27.907 -4.318 1.00 38.44 211 ARG A O 1
ATOM 1689 N N . PRO A 1 212 ? -79.759 26.215 -5.306 1.00 44.88 212 PRO A N 1
ATOM 1690 C CA . PRO A 1 212 ? -80.502 25.409 -4.300 1.00 44.88 212 PRO A CA 1
ATOM 1691 C C . PRO A 1 212 ? -81.416 24.312 -4.912 1.00 44.88 212 PRO A C 1
ATOM 1693 O O . PRO A 1 212 ? -81.492 24.209 -6.138 1.00 44.88 212 PRO A O 1
ATOM 1696 N N . PRO A 1 213 ? -82.208 23.568 -4.112 1.00 56.50 213 PRO A N 1
ATOM 1697 C CA . PRO A 1 213 ? -82.126 23.294 -2.666 1.00 56.50 213 PRO A CA 1
ATOM 1698 C C . PRO A 1 213 ? -81.309 22.029 -2.326 1.00 56.50 213 PRO A C 1
ATOM 1700 O O . PRO A 1 213 ? -81.525 20.987 -2.977 1.00 56.50 213 PRO A O 1
#

pLDDT: mean 80.72, std 20.02, range [34.0, 97.19]

Secondary structure (DSSP, 8-state):
---------HHHHHHH---SSSPPPPPTT----EEETTEEE-S-HHHHHHHHHHHHHHHHHHHHHHT--HHHHHHS-HHHHHHHHHH--HHHHHHHHHHHTT----HHHHGGG-TTTS-SS-TTT--S---HHHHHH---HHHHHHHHHHHHHHHHHHHHTT--HHHHHHHHHHHHHHHTTPPP-----------------------------

Solvent-accessible surface area (backbone atoms only — not comparable to full-atom values): 13506 Å² total; per-residue (Å²): 141,85,83,79,76,89,79,74,54,82,70,54,59,68,72,70,51,87,56,86,81,58,63,74,79,85,60,91,87,67,92,77,81,53,70,54,96,86,30,72,53,92,65,65,60,72,56,56,53,50,47,64,70,43,47,64,59,50,54,50,50,51,31,66,75,69,69,50,52,71,66,64,57,66,69,50,63,59,66,62,50,50,54,61,55,63,70,44,59,72,68,61,31,53,50,49,53,26,51,78,70,69,60,51,86,32,22,54,57,44,19,74,81,39,55,92,83,30,55,28,33,27,95,75,69,63,46,71,66,16,40,78,64,44,72,64,33,45,84,28,68,73,50,48,53,49,53,52,53,51,54,52,52,48,52,55,51,39,58,76,68,68,49,56,68,66,60,51,50,52,51,53,52,53,50,51,27,53,40,67,70,43,84,74,82,72,83,80,76,75,77,78,77,77,77,77,80,80,81,82,84,80,90,78,83,90,78,92,82,85,89,84,135

Foldseek 3Di:
DDDDDDDDPPVVCVVPDPVPPPADDDDPPDPDFDAAPNHTDPDPVVVRVVCVVCVVVVLVVVCVVVVDDPVRSVPDPVVVVVVVLVVDDDPSSVVVVCLVVQNPCALQNVCVVPCVVRQLAGPQQRRRHTGSQCVQQPPHPVSVVVLVVVLVVLLVVCVVVVPDPVVNCVVSLVSVCSSNVHDRDDPPPPPPPPPPDDDDDDDDDDDDDDDDD

Radius of gyration: 31.13 Å; Cα contacts (8 Å, |Δi|>4): 115; chains: 1; bounding box: 110×66×71 Å

Mean predicted aligned error: 13.63 Å

Organism: NCBI:txid303405

Sequence (213 aa):
MSKLTNWLGTGDYQRLSLHKDTPAPTIEGIHCHLIYDGQKVASKHRKHIRDHRHTKELKTYIKQKTQMSEAAFADIDWQSHERSVNIFKDGPHIFLLKFLHGWLPVGKLVSRYGPAKYPSACPSCDEPSEDSKHYLTCPNPERCKWHAALTTSLWHRCKSVDTDPALLHLLLWGLNHWLQGTPIPTPTVEATTTTATTISTSNNPTTTVTRPP